Protein AF-A0A1B1ATK8-F1 (afdb_monomer_lite)

Foldseek 3Di:
DDDDDDPDDDDDADFDQDFLVVLDALVVRLVVVVVVDPLLVDDQQAFEAAALSLLSSLVNQVVSCVRDVDRHAYEYELYWAFDLVVLLVVLLVVLVVLVVQDDPVLSVVLSVQLVVLCVVPVPALSSSLVVSLVSLLVVLVSSCVSVVHDPVVSVVVSSVSRSVSSNRRNSNNGDSLVNQLRHAYEYEPVLVVCCVVVPPGSVVSVVRHNHYHYDDHDSVCSVVDCRSVVVCVVVVVD

InterPro domains:
  IPR029058 Alpha/Beta hydrolase fold [G3DSA:3.40.50.1820] (42-234)
  IPR029058 Alpha/Beta hydrolase fold [SSF53474] (45-177)

Radius of gyration: 19.29 Å; chains: 1; bounding box: 50×44×52 Å

Structure (mmCIF, N/CA/C/O backbone):
data_AF-A0A1B1ATK8-F1
#
_entry.id   AF-A0A1B1ATK8-F1
#
loop_
_atom_site.group_PDB
_atom_site.id
_atom_site.type_symbol
_atom_site.label_atom_id
_atom_site.label_alt_id
_atom_site.label_comp_id
_atom_site.label_asym_id
_atom_site.label_entity_id
_atom_site.label_seq_id
_atom_site.pdbx_PDB_ins_code
_atom_site.Cartn_x
_atom_site.Cartn_y
_atom_site.Cartn_z
_atom_site.occupancy
_atom_site.B_iso_or_equiv
_atom_site.auth_seq_id
_atom_site.auth_comp_id
_atom_site.auth_asym_id
_atom_site.auth_atom_id
_atom_site.pdbx_PDB_model_num
ATOM 1 N N . MET A 1 1 ? -17.725 -25.074 1.424 1.00 34.47 1 MET A N 1
ATOM 2 C CA . MET A 1 1 ? -17.891 -25.406 2.854 1.00 34.47 1 MET A CA 1
ATOM 3 C C . MET A 1 1 ? -16.526 -25.244 3.501 1.00 34.47 1 MET A C 1
ATOM 5 O O . MET A 1 1 ? -15.653 -26.049 3.209 1.00 34.47 1 MET A O 1
ATOM 9 N N . GLY A 1 2 ? -16.299 -24.147 4.231 1.00 37.22 2 GLY A N 1
ATOM 10 C CA . GLY A 1 2 ? -15.056 -23.935 4.986 1.00 37.22 2 GLY A CA 1
ATOM 11 C C . GLY A 1 2 ? -15.040 -24.781 6.268 1.00 37.22 2 GLY A C 1
ATOM 12 O O . GLY A 1 2 ? -16.115 -25.177 6.724 1.00 37.22 2 GLY A O 1
ATOM 13 N N . PRO A 1 3 ? -13.860 -25.121 6.811 1.00 44.53 3 PRO A N 1
ATOM 14 C CA . PRO A 1 3 ? -13.744 -26.007 7.963 1.00 44.53 3 PRO A CA 1
ATOM 15 C C . PRO A 1 3 ? -14.167 -25.310 9.271 1.00 44.53 3 PRO A C 1
ATOM 17 O O . PRO A 1 3 ? -14.072 -24.096 9.417 1.00 44.53 3 PRO A O 1
ATOM 20 N N . ALA A 1 4 ? -14.644 -26.123 10.211 1.00 46.94 4 ALA A N 1
ATOM 21 C CA . ALA A 1 4 ? -15.410 -25.784 11.411 1.00 46.94 4 ALA A CA 1
ATOM 22 C C . ALA A 1 4 ? -14.583 -25.265 12.612 1.00 46.94 4 ALA A C 1
ATOM 24 O O . ALA A 1 4 ? -14.609 -25.895 13.667 1.00 46.94 4 ALA A O 1
ATOM 25 N N . TRP A 1 5 ? -13.835 -24.163 12.476 1.00 45.66 5 TRP A N 1
ATOM 26 C CA . TRP A 1 5 ? -12.887 -23.749 13.533 1.00 45.66 5 TRP A CA 1
ATOM 27 C C . TRP A 1 5 ? -13.038 -22.329 14.094 1.00 45.66 5 TRP A C 1
ATOM 29 O O . TRP A 1 5 ? -12.198 -21.910 14.883 1.00 45.66 5 TRP A O 1
ATOM 39 N N . SER A 1 6 ? -14.120 -21.612 13.795 1.00 58.56 6 SER A N 1
ATOM 40 C CA . SER A 1 6 ? -14.541 -20.466 14.612 1.00 58.56 6 SER A CA 1
ATOM 41 C C . SER A 1 6 ? -16.025 -20.161 14.409 1.00 58.56 6 SER A C 1
ATOM 43 O O . SER A 1 6 ? -16.593 -20.481 13.364 1.00 58.56 6 SER A O 1
ATOM 45 N N . ASP A 1 7 ? -16.648 -19.501 15.387 1.00 75.44 7 ASP A N 1
ATOM 46 C CA . ASP A 1 7 ? -17.991 -18.909 15.257 1.00 75.44 7 ASP A CA 1
ATOM 47 C C . ASP A 1 7 ? -18.020 -17.721 14.264 1.00 75.44 7 ASP A C 1
ATOM 49 O O . ASP A 1 7 ? -19.038 -17.046 14.111 1.00 75.44 7 ASP A O 1
ATOM 53 N N . TYR A 1 8 ? -16.907 -17.459 13.567 1.00 82.06 8 TYR A N 1
ATOM 54 C CA . TYR A 1 8 ? -16.698 -16.309 12.698 1.00 82.06 8 TYR A CA 1
ATOM 55 C C . TYR A 1 8 ? -16.474 -16.725 11.240 1.00 82.06 8 TYR A C 1
ATOM 57 O O . TYR A 1 8 ? -15.804 -17.709 10.930 1.00 82.06 8 TYR A O 1
ATOM 65 N N . GLY A 1 9 ? -17.006 -15.925 10.315 1.00 87.75 9 GLY A N 1
ATOM 66 C CA . GLY A 1 9 ? -16.678 -16.003 8.892 1.00 87.75 9 GLY A CA 1
ATOM 67 C C . GLY A 1 9 ? -15.526 -15.065 8.527 1.00 87.75 9 GLY A C 1
ATOM 68 O O . GLY A 1 9 ? -15.359 -14.017 9.145 1.00 87.75 9 GLY A O 1
ATOM 69 N N . PHE A 1 10 ? -14.761 -15.413 7.490 1.00 88.88 10 PHE A N 1
ATOM 70 C CA . PHE A 1 10 ? -13.748 -14.528 6.911 1.00 88.88 10 PHE A CA 1
ATOM 71 C C . PHE A 1 10 ? -14.208 -14.021 5.542 1.00 88.88 10 PHE A C 1
ATOM 73 O O . PHE A 1 10 ? -14.529 -14.815 4.655 1.00 88.88 10 PHE A O 1
ATOM 80 N N . LEU A 1 11 ? -14.229 -12.699 5.375 1.00 89.94 11 LEU A N 1
ATOM 81 C CA . LEU A 1 11 ? -14.527 -12.026 4.114 1.00 89.94 11 LEU A CA 1
ATOM 82 C C . LEU A 1 11 ? -13.257 -11.351 3.602 1.00 89.94 11 LEU A C 1
ATOM 84 O O . LEU A 1 11 ? -12.570 -10.663 4.352 1.00 89.94 11 LEU A O 1
ATOM 88 N N . GLN A 1 12 ? -12.966 -11.526 2.315 1.00 90.88 12 GLN A N 1
ATOM 89 C CA . GLN A 1 12 ? -11.800 -10.930 1.673 1.00 90.88 12 GLN A CA 1
ATOM 90 C C . GLN A 1 12 ? -12.238 -9.922 0.614 1.00 90.88 12 GLN A C 1
ATOM 92 O O . GLN A 1 12 ? -13.023 -10.239 -0.280 1.00 90.88 12 GLN A O 1
ATOM 97 N N . THR A 1 13 ? -11.694 -8.711 0.691 1.00 89.75 13 THR A N 1
ATOM 98 C CA . THR A 1 13 ? -11.872 -7.693 -0.341 1.00 89.75 13 THR A CA 1
ATOM 99 C C . THR A 1 13 ? -10.919 -7.944 -1.508 1.00 89.75 13 THR A C 1
ATOM 101 O O . THR A 1 13 ? -9.783 -8.384 -1.338 1.00 89.75 13 THR A O 1
ATOM 104 N N . THR A 1 14 ? -11.387 -7.671 -2.725 1.00 88.88 14 THR A N 1
ATOM 105 C CA . THR A 1 14 ? -10.549 -7.655 -3.931 1.00 88.88 14 THR A CA 1
ATOM 106 C C . THR A 1 14 ? -10.704 -6.285 -4.577 1.00 88.88 14 THR A C 1
ATOM 108 O O . THR A 1 14 ? -11.844 -5.869 -4.793 1.00 88.88 14 THR A O 1
ATOM 111 N N . PRO A 1 15 ? -9.621 -5.531 -4.830 1.00 87.31 15 PRO A N 1
ATOM 112 C CA . PRO A 1 15 ? -9.743 -4.243 -5.497 1.00 87.31 15 PRO A CA 1
ATOM 113 C C . PRO A 1 15 ? -10.326 -4.429 -6.911 1.00 87.31 15 PRO A C 1
ATOM 115 O O . PRO A 1 15 ? -9.972 -5.396 -7.592 1.00 87.31 15 PRO A O 1
ATOM 118 N N . PRO A 1 16 ? -11.204 -3.525 -7.378 1.00 88.19 16 PRO A N 1
ATOM 119 C CA . PRO A 1 16 ? -11.656 -3.533 -8.762 1.00 88.19 16 PRO A CA 1
ATOM 120 C C . PRO A 1 16 ? -10.475 -3.272 -9.707 1.00 88.19 16 PRO A C 1
ATOM 122 O O . PRO A 1 16 ? -9.540 -2.545 -9.368 1.00 88.19 16 PRO A O 1
ATOM 125 N N . SER A 1 17 ? -10.529 -3.841 -10.912 1.00 83.75 17 SER A N 1
ATOM 126 C CA . SER A 1 17 ? -9.570 -3.506 -11.968 1.00 83.75 17 SER A CA 1
ATOM 127 C C . SER A 1 17 ? -9.958 -2.165 -12.587 1.00 83.75 17 SER A C 1
ATOM 129 O O . SER A 1 17 ? -11.049 -2.030 -13.139 1.00 83.75 17 SER A O 1
ATOM 131 N N . VAL A 1 18 ? -9.069 -1.185 -12.463 1.00 87.56 18 VAL A N 1
ATOM 132 C CA . VAL A 1 18 ? -9.245 0.196 -12.926 1.00 87.56 18 VAL A CA 1
ATOM 133 C C . VAL A 1 18 ? -7.944 0.712 -13.514 1.00 87.56 18 VAL A C 1
ATOM 135 O O . VAL A 1 18 ? -6.863 0.270 -13.121 1.00 87.56 18 VAL A O 1
ATOM 138 N N . ARG A 1 19 ? -8.046 1.643 -14.464 1.00 85.56 19 ARG A N 1
ATOM 139 C CA . ARG A 1 19 ? -6.882 2.276 -15.093 1.00 85.56 19 ARG A CA 1
ATOM 140 C C . ARG A 1 19 ? -6.527 3.592 -14.414 1.00 85.56 19 ARG A C 1
ATOM 142 O O . ARG A 1 19 ? -7.409 4.324 -13.966 1.00 85.56 19 ARG A O 1
ATOM 149 N N . LEU A 1 20 ? -5.246 3.964 -14.452 1.00 84.69 20 LEU A N 1
ATOM 150 C CA . LEU A 1 20 ? -4.780 5.246 -13.904 1.00 84.69 20 LEU A CA 1
ATOM 151 C C . LEU A 1 20 ? -5.450 6.441 -14.593 1.00 84.69 20 LEU A C 1
ATOM 153 O O . LEU A 1 20 ? -5.708 7.463 -13.960 1.00 84.69 20 LEU A O 1
ATOM 157 N N . SER A 1 21 ? -5.781 6.307 -15.882 1.00 84.88 21 SER A N 1
ATOM 158 C CA . SER A 1 21 ? -6.487 7.340 -16.649 1.00 84.88 21 SER A CA 1
ATOM 159 C C . SER A 1 21 ? -7.872 7.680 -16.092 1.00 84.88 21 SER A C 1
ATOM 161 O O . SER A 1 21 ? -8.370 8.773 -16.342 1.00 84.88 21 SER A O 1
ATOM 163 N N . GLU A 1 22 ? -8.495 6.757 -15.354 1.00 87.94 22 GLU A N 1
ATOM 164 C CA . GLU A 1 22 ? -9.799 6.964 -14.714 1.00 87.94 22 GLU A CA 1
ATOM 165 C C . GLU A 1 22 ? -9.678 7.759 -13.405 1.00 87.94 22 GLU A C 1
ATOM 167 O O . GLU A 1 22 ? -10.677 8.285 -12.921 1.00 87.94 22 GLU A O 1
ATOM 172 N N . ARG A 1 23 ? -8.457 7.876 -12.857 1.00 90.38 23 ARG A N 1
ATOM 173 C CA . ARG A 1 23 ? -8.124 8.605 -11.621 1.00 90.38 23 ARG A CA 1
ATOM 174 C C . ARG A 1 23 ? -9.104 8.323 -10.465 1.00 90.38 23 ARG A C 1
ATOM 176 O O . ARG A 1 23 ? -9.659 9.269 -9.898 1.00 90.38 23 ARG A O 1
ATOM 183 N N . PRO A 1 24 ? -9.348 7.049 -10.106 1.00 92.56 24 PRO A N 1
ATOM 184 C CA . PRO A 1 24 ? -10.245 6.728 -9.005 1.00 92.56 24 PRO A CA 1
ATOM 185 C C . PRO A 1 24 ? -9.693 7.276 -7.684 1.00 92.56 24 PRO A C 1
ATOM 187 O O . PRO A 1 24 ? -8.483 7.299 -7.450 1.00 92.56 24 PRO A O 1
ATOM 190 N N . SER A 1 25 ? -10.595 7.712 -6.810 1.00 93.00 25 SER A N 1
ATOM 191 C CA . SER A 1 25 ? -10.247 8.139 -5.456 1.00 93.00 25 SER A CA 1
ATOM 192 C C . SER A 1 25 ? -10.140 6.956 -4.498 1.00 93.00 25 SER A C 1
ATOM 194 O O . SER A 1 25 ? -10.574 5.845 -4.808 1.00 93.00 25 SER A O 1
ATOM 196 N N . GLY A 1 26 ? -9.622 7.185 -3.288 1.00 91.62 26 GLY A N 1
ATOM 197 C CA . GLY A 1 26 ? -9.694 6.184 -2.218 1.00 91.62 26 GLY A CA 1
ATOM 198 C C . GLY A 1 26 ? -11.134 5.720 -1.943 1.00 91.62 26 GLY A C 1
ATOM 199 O O . GLY A 1 26 ? -11.383 4.522 -1.801 1.00 91.62 26 GLY A O 1
ATOM 200 N N . ASP A 1 27 ? -12.089 6.655 -1.999 1.00 93.50 27 ASP A N 1
ATOM 201 C CA . ASP A 1 27 ? -13.523 6.391 -1.834 1.00 93.50 27 ASP A CA 1
ATOM 202 C C . ASP A 1 27 ? -14.097 5.430 -2.867 1.00 93.50 27 ASP A C 1
ATOM 204 O O . ASP A 1 27 ? -15.018 4.678 -2.556 1.00 93.50 27 ASP A O 1
ATOM 208 N N . PHE A 1 28 ? -13.578 5.445 -4.095 1.00 94.69 28 PHE A N 1
ATOM 209 C CA . PHE A 1 28 ? -14.038 4.544 -5.145 1.00 94.69 28 PHE A CA 1
ATOM 210 C C . PHE A 1 28 ? -13.820 3.074 -4.752 1.00 94.69 28 PHE A C 1
ATOM 212 O O . PHE A 1 28 ? -14.715 2.244 -4.924 1.00 94.69 28 PHE A O 1
ATOM 219 N N . TYR A 1 29 ? -12.657 2.756 -4.175 1.00 94.94 29 TYR A N 1
ATOM 220 C CA . TYR A 1 29 ? -12.324 1.400 -3.733 1.00 94.94 29 TYR A CA 1
ATOM 221 C C . TYR A 1 29 ? -13.192 0.961 -2.552 1.00 94.94 29 TYR A C 1
ATOM 223 O O . TYR A 1 29 ? -13.743 -0.140 -2.555 1.00 94.94 29 TYR A O 1
ATOM 231 N N . THR A 1 30 ? -13.364 1.830 -1.557 1.00 93.94 30 THR A N 1
ATOM 232 C CA . THR A 1 30 ? -14.171 1.518 -0.372 1.00 93.94 30 THR A CA 1
ATOM 233 C C . THR A 1 30 ? -15.658 1.440 -0.698 1.00 93.94 30 THR A C 1
ATOM 235 O O . THR A 1 30 ? -16.323 0.530 -0.213 1.00 93.94 30 THR A O 1
ATOM 238 N N . GLU A 1 31 ? -16.181 2.283 -1.595 1.00 93.50 31 GLU A N 1
ATOM 239 C CA . GLU A 1 31 ? -17.550 2.150 -2.113 1.00 93.50 31 GLU A CA 1
ATOM 240 C C . GLU A 1 31 ? -17.753 0.837 -2.871 1.00 93.50 31 GLU A C 1
ATOM 242 O O . GLU A 1 31 ? -18.802 0.211 -2.721 1.00 93.50 31 GLU A O 1
ATOM 247 N N . HIS A 1 32 ? -16.774 0.399 -3.668 1.00 93.56 32 HIS A N 1
ATOM 248 C CA . HIS A 1 32 ? -16.858 -0.878 -4.375 1.00 93.56 32 HIS A CA 1
ATOM 249 C C . HIS A 1 32 ? -17.053 -2.048 -3.398 1.00 93.56 32 HIS A C 1
ATOM 251 O O . HIS A 1 32 ? -17.956 -2.865 -3.587 1.00 93.56 32 HIS A O 1
ATOM 257 N N . TRP A 1 33 ? -16.265 -2.099 -2.320 1.00 93.44 33 TRP A N 1
ATOM 258 C CA . TRP A 1 33 ? -16.387 -3.152 -1.306 1.00 93.44 33 TRP A CA 1
ATOM 259 C C . TRP A 1 33 ? -17.661 -3.026 -0.473 1.00 93.44 33 TRP A C 1
ATOM 261 O O . TRP A 1 33 ? -18.332 -4.025 -0.224 1.00 93.44 33 TRP A O 1
ATOM 271 N N . ILE A 1 34 ? -18.038 -1.806 -0.091 1.00 91.56 34 ILE A N 1
ATOM 272 C CA . ILE A 1 34 ? -19.250 -1.563 0.691 1.00 91.56 34 ILE A CA 1
ATOM 273 C C . ILE A 1 34 ? -20.513 -1.923 -0.103 1.00 91.56 34 ILE A C 1
ATOM 275 O O . ILE A 1 34 ? -21.409 -2.560 0.437 1.00 91.56 34 ILE A O 1
ATOM 279 N N . ARG A 1 35 ? -20.595 -1.601 -1.395 1.00 88.44 35 ARG A N 1
ATOM 280 C CA . ARG A 1 35 ? -21.770 -1.944 -2.219 1.00 88.44 35 ARG A CA 1
ATOM 281 C C . ARG A 1 35 ? -21.834 -3.415 -2.611 1.00 88.44 35 ARG A C 1
ATOM 283 O O . ARG A 1 35 ? -22.913 -3.908 -2.919 1.00 88.44 35 ARG A O 1
ATOM 290 N N . GLY A 1 36 ? -20.689 -4.094 -2.645 1.00 79.31 36 GLY A N 1
ATOM 291 C CA . GLY A 1 36 ? -20.605 -5.502 -3.022 1.00 79.31 36 GLY A CA 1
ATOM 292 C C . GLY A 1 36 ? -21.019 -6.482 -1.921 1.00 79.31 36 GLY A C 1
ATOM 293 O O . GLY A 1 36 ? -21.175 -7.665 -2.214 1.00 79.31 36 GLY A O 1
ATOM 294 N N . GLY A 1 37 ? -21.177 -6.023 -0.674 1.00 78.19 37 GLY A N 1
ATOM 295 C CA . GLY A 1 37 ? -21.461 -6.880 0.478 1.00 78.19 37 GLY A CA 1
ATOM 296 C C . GLY A 1 37 ? -22.913 -6.823 0.952 1.00 78.19 37 GLY A C 1
ATOM 297 O O . GLY A 1 37 ? -23.561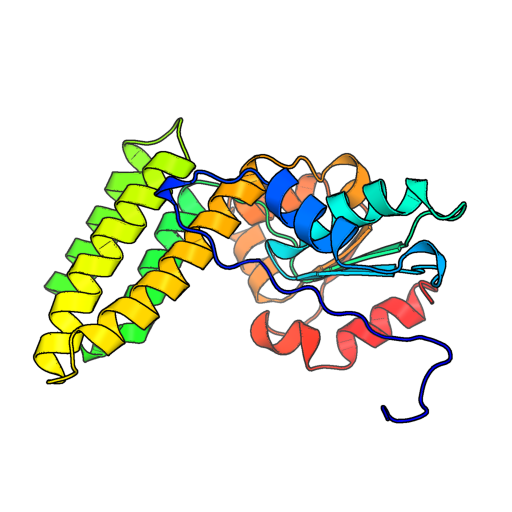 -5.781 0.924 1.00 78.19 37 GLY A O 1
ATOM 298 N N . GLU A 1 38 ? -23.413 -7.950 1.459 1.00 83.94 38 GLU A N 1
ATOM 299 C CA . GLU A 1 38 ? -24.698 -8.034 2.163 1.00 83.94 38 GLU A CA 1
ATOM 300 C C . GLU A 1 38 ? -24.507 -7.713 3.660 1.00 83.94 38 GLU A C 1
ATOM 302 O O . GLU A 1 38 ? -24.808 -8.536 4.523 1.00 83.94 38 GLU A O 1
ATOM 307 N N . TRP A 1 39 ? -23.946 -6.539 3.977 1.00 86.56 39 TRP A N 1
ATOM 308 C CA . TRP A 1 39 ? -23.477 -6.187 5.332 1.00 86.56 39 TRP A CA 1
ATOM 309 C C . TRP A 1 39 ? -24.566 -6.223 6.405 1.00 86.56 39 TRP A C 1
ATOM 311 O O . TRP A 1 39 ? -24.276 -6.478 7.561 1.00 86.56 39 TRP A O 1
ATOM 321 N N . GLU A 1 40 ? -25.830 -6.059 6.026 1.00 84.31 40 GLU A N 1
ATOM 322 C CA . GLU A 1 40 ? -26.984 -6.168 6.929 1.00 84.31 40 GLU A CA 1
ATOM 323 C C . GLU A 1 40 ? -27.167 -7.582 7.508 1.00 84.31 40 GLU A C 1
ATOM 325 O O . GLU A 1 40 ? -27.876 -7.763 8.496 1.00 84.31 40 GLU A O 1
ATOM 330 N N . LYS A 1 41 ? -26.552 -8.599 6.889 1.00 86.56 41 LYS A N 1
ATOM 331 C CA . LYS A 1 41 ? -26.632 -10.001 7.322 1.00 86.56 41 LYS A CA 1
ATOM 332 C C . LYS A 1 41 ? -25.526 -10.397 8.298 1.00 86.56 41 LYS A C 1
ATOM 334 O O . LYS A 1 41 ? -25.577 -11.506 8.829 1.00 86.56 41 LYS A O 1
ATOM 339 N N . TYR A 1 42 ? -24.530 -9.539 8.509 1.00 86.88 42 TYR A N 1
ATOM 340 C CA . TYR A 1 42 ? -23.329 -9.861 9.272 1.00 86.88 42 TYR A CA 1
ATOM 341 C C . TYR A 1 42 ? -23.015 -8.752 10.273 1.00 86.88 42 TYR A C 1
ATOM 343 O O . TYR A 1 42 ? -23.065 -7.575 9.937 1.00 86.88 42 TYR A O 1
ATOM 351 N N . GLU A 1 43 ? -22.615 -9.119 11.488 1.00 91.62 43 GLU A N 1
ATOM 352 C CA . GLU A 1 43 ? -21.922 -8.185 12.376 1.00 91.62 43 GLU A CA 1
ATOM 353 C C . GLU A 1 43 ? -20.418 -8.320 12.126 1.00 91.62 43 GLU A C 1
ATOM 355 O O . GLU A 1 43 ? -19.822 -9.366 12.395 1.00 91.62 43 GLU A O 1
ATOM 360 N N . VAL A 1 44 ? -19.791 -7.283 11.564 1.00 93.50 44 VAL A N 1
ATOM 361 C CA . VAL A 1 44 ? -18.346 -7.288 11.326 1.00 93.50 44 VAL A CA 1
ATOM 362 C C . VAL A 1 44 ? -17.645 -6.931 12.629 1.00 93.50 44 VAL A C 1
ATOM 364 O O . VAL A 1 44 ? -17.600 -5.772 13.030 1.00 93.50 44 VAL A O 1
ATOM 367 N N . VAL A 1 45 ? -17.082 -7.928 13.304 1.00 93.75 45 VAL A N 1
ATOM 368 C CA . VAL A 1 45 ? -16.385 -7.711 14.583 1.00 93.75 45 VAL A CA 1
ATOM 369 C C . VAL A 1 45 ? -14.988 -7.118 14.412 1.00 93.75 45 VAL A C 1
ATOM 371 O O . VAL A 1 45 ? -14.488 -6.454 15.319 1.00 93.75 45 VAL A O 1
ATOM 374 N N . ALA A 1 46 ? -14.357 -7.330 13.253 1.00 94.75 46 ALA A N 1
ATOM 375 C CA . ALA A 1 46 ? -13.028 -6.817 12.961 1.00 94.75 46 ALA A CA 1
ATOM 376 C C . ALA A 1 46 ? -12.789 -6.580 11.466 1.00 94.75 46 ALA A C 1
ATOM 378 O O . ALA A 1 46 ? -13.289 -7.317 10.616 1.00 94.75 46 ALA A O 1
ATOM 379 N N . VAL A 1 47 ? -11.963 -5.580 11.161 1.00 96.62 47 VAL A N 1
ATOM 380 C CA . VAL A 1 47 ? -11.413 -5.302 9.833 1.00 96.62 47 VAL A CA 1
ATOM 381 C C . VAL A 1 47 ? -9.894 -5.395 9.914 1.00 96.62 47 VAL A C 1
ATOM 383 O O . VAL A 1 47 ? -9.262 -4.765 10.764 1.00 96.62 47 VAL A O 1
ATOM 386 N N . LEU A 1 48 ? -9.310 -6.189 9.020 1.00 96.56 48 LEU A N 1
ATOM 387 C CA . LEU A 1 48 ? -7.874 -6.429 8.968 1.00 96.56 48 LEU A CA 1
ATOM 388 C C . LEU A 1 48 ? -7.266 -5.680 7.779 1.00 96.56 48 LEU A C 1
ATOM 390 O O . LEU A 1 48 ? -7.816 -5.713 6.678 1.00 96.56 48 LEU A O 1
ATOM 394 N N . GLY A 1 49 ? -6.131 -5.018 7.991 1.00 97.00 49 GLY A N 1
ATOM 395 C CA . GLY A 1 49 ? -5.406 -4.291 6.951 1.00 97.00 49 GLY A CA 1
ATOM 396 C C . GLY A 1 49 ? -3.935 -4.675 6.914 1.00 97.00 49 GLY A C 1
ATOM 397 O O . GLY A 1 49 ? -3.300 -4.747 7.957 1.00 97.00 49 GLY A O 1
ATOM 398 N N . TYR A 1 50 ? -3.392 -4.918 5.722 1.00 96.25 50 TYR A N 1
ATOM 399 C CA . TYR A 1 50 ? -1.986 -5.282 5.521 1.00 96.25 50 TYR A CA 1
ATOM 400 C C . TYR A 1 50 ? -1.284 -4.242 4.647 1.00 96.25 50 TYR A C 1
ATOM 402 O O . TYR A 1 50 ? -1.802 -3.893 3.581 1.00 96.25 50 TYR A O 1
ATOM 410 N N . CYS A 1 51 ? -0.120 -3.747 5.077 1.00 96.06 51 CYS A N 1
ATOM 411 C CA . CYS A 1 51 ? 0.638 -2.704 4.381 1.00 96.06 51 CYS A CA 1
ATOM 412 C C . CYS A 1 51 ? -0.246 -1.464 4.121 1.00 96.06 51 CYS A C 1
ATOM 414 O O . CYS A 1 51 ? -0.962 -1.008 5.019 1.00 96.06 51 CYS A O 1
ATOM 416 N N . VAL A 1 52 ? -0.275 -0.949 2.890 1.00 96.12 52 VAL A N 1
ATOM 417 C CA . VAL A 1 52 ? -1.154 0.153 2.454 1.00 96.12 52 VAL A CA 1
ATOM 418 C C . VAL A 1 52 ? -2.645 -0.216 2.534 1.00 96.12 52 VAL A C 1
ATOM 420 O O . VAL A 1 52 ? -3.498 0.655 2.700 1.00 96.12 52 VAL A O 1
ATOM 423 N N . GLY A 1 53 ? -2.990 -1.509 2.551 1.00 96.88 53 GLY A N 1
ATOM 424 C CA . GLY A 1 53 ? -4.354 -1.981 2.818 1.00 96.88 53 GLY A CA 1
ATOM 425 C C . GLY A 1 53 ? -4.887 -1.541 4.182 1.00 96.88 53 GLY A C 1
ATOM 426 O O . GLY A 1 53 ? -6.096 -1.409 4.353 1.00 96.88 53 GLY A O 1
ATOM 427 N N . SER A 1 54 ? -3.999 -1.217 5.124 1.00 97.81 54 SER A N 1
ATOM 428 C CA . SER A 1 54 ? -4.333 -0.620 6.422 1.00 97.81 54 SER A CA 1
ATOM 429 C C . SER A 1 54 ? -5.060 0.720 6.315 1.00 97.81 54 SER A C 1
ATOM 431 O O . SER A 1 54 ? -5.877 1.046 7.177 1.00 97.81 54 SER A O 1
ATOM 433 N N . VAL A 1 55 ? -4.787 1.498 5.262 1.00 97.94 55 VAL A N 1
ATOM 434 C CA . VAL A 1 55 ? -5.457 2.784 5.016 1.00 97.94 55 VAL A CA 1
ATOM 435 C C . VAL A 1 55 ? -6.930 2.542 4.691 1.00 97.94 55 VAL A C 1
ATOM 437 O O . VAL A 1 55 ? -7.827 3.157 5.263 1.00 97.94 55 VAL A O 1
ATOM 440 N N . TYR A 1 56 ? -7.184 1.569 3.823 1.00 97.88 56 TYR A N 1
ATOM 441 C CA . TYR A 1 56 ? -8.527 1.180 3.423 1.00 97.88 56 TYR A CA 1
ATOM 442 C C . TYR A 1 56 ? -9.296 0.435 4.514 1.00 97.88 56 TYR A C 1
ATOM 444 O O . TYR A 1 56 ? -10.505 0.613 4.630 1.00 97.88 56 TYR A O 1
ATOM 452 N N . ALA A 1 57 ? -8.611 -0.370 5.330 1.00 97.56 57 ALA A N 1
ATOM 453 C CA . ALA A 1 57 ? -9.209 -1.047 6.479 1.00 97.56 57 ALA A CA 1
ATOM 454 C C . ALA A 1 57 ? -9.819 -0.043 7.470 1.00 97.56 57 ALA A C 1
ATOM 456 O O . ALA A 1 57 ? -10.934 -0.248 7.948 1.00 97.56 57 ALA A O 1
ATOM 457 N N . ALA A 1 58 ? -9.126 1.074 7.718 1.00 97.19 58 ALA A N 1
ATOM 458 C CA . ALA A 1 58 ? -9.637 2.157 8.550 1.00 97.19 58 ALA A CA 1
ATOM 459 C C . ALA A 1 58 ? -10.927 2.769 7.978 1.00 97.19 58 ALA A C 1
ATOM 461 O O . ALA A 1 58 ? -11.922 2.899 8.693 1.00 97.19 58 ALA A O 1
ATOM 462 N N . GLU A 1 59 ? -10.929 3.102 6.688 1.00 96.69 59 GLU A N 1
ATOM 463 C CA . GLU A 1 59 ? -12.100 3.680 6.020 1.00 96.69 59 GLU A CA 1
ATOM 464 C C . GLU A 1 59 ? -13.290 2.706 5.996 1.00 96.69 59 GLU A C 1
ATOM 466 O O . GLU A 1 59 ? -14.429 3.089 6.268 1.00 96.69 59 GLU A O 1
ATOM 471 N N . LEU A 1 60 ? -13.036 1.420 5.735 1.00 95.56 60 LEU A N 1
ATOM 472 C CA . LEU A 1 60 ? -14.064 0.379 5.782 1.00 95.56 60 LEU A CA 1
ATOM 473 C C . LEU A 1 60 ? -14.682 0.248 7.175 1.00 95.56 60 LEU A C 1
ATOM 475 O O . LEU A 1 60 ? -15.907 0.218 7.285 1.00 95.56 60 LEU A O 1
ATOM 479 N N . ALA A 1 61 ? -13.866 0.219 8.232 1.00 95.88 61 ALA A N 1
ATOM 480 C CA . ALA A 1 61 ? -14.357 0.124 9.604 1.00 95.88 61 ALA A CA 1
ATOM 481 C C . ALA A 1 61 ? -15.281 1.296 9.964 1.00 95.88 61 ALA A C 1
ATOM 483 O O . ALA A 1 61 ? -16.356 1.078 10.521 1.00 95.88 61 ALA A O 1
ATOM 484 N N . GLN A 1 62 ? -14.927 2.525 9.563 1.00 94.56 62 GLN A N 1
ATOM 485 C CA . GLN A 1 62 ? -15.806 3.681 9.750 1.00 94.56 62 GLN A CA 1
ATOM 486 C C . GLN A 1 62 ? -17.126 3.527 8.999 1.00 94.56 62 GLN A C 1
ATOM 488 O O . GLN A 1 62 ? -18.187 3.777 9.569 1.00 94.56 62 GLN A O 1
ATOM 493 N N . ARG A 1 63 ? -17.096 3.110 7.729 1.00 94.25 63 ARG A N 1
ATOM 494 C CA . ARG A 1 63 ? -18.326 2.959 6.937 1.00 94.25 63 ARG A CA 1
ATOM 495 C C . ARG A 1 63 ? -19.247 1.891 7.500 1.00 94.25 63 ARG A C 1
ATOM 497 O O . ARG A 1 63 ? -20.455 2.111 7.517 1.00 94.25 63 ARG A O 1
ATOM 504 N N . LEU A 1 64 ? -18.696 0.787 7.997 1.00 93.81 64 LEU A N 1
ATOM 505 C CA . LEU A 1 64 ? -19.474 -0.315 8.560 1.00 93.81 64 LEU A CA 1
ATOM 506 C C . LEU A 1 64 ? -20.356 0.118 9.740 1.00 93.81 64 LEU A C 1
ATOM 508 O O . LEU A 1 64 ? -21.465 -0.391 9.873 1.00 93.81 64 LEU A O 1
ATOM 512 N N . THR A 1 65 ? -19.961 1.142 10.505 1.00 92.06 65 THR A N 1
ATOM 513 C CA . THR A 1 65 ? -20.784 1.716 11.595 1.00 92.06 65 THR A CA 1
ATOM 514 C C . THR A 1 65 ? -22.157 2.244 11.154 1.00 92.06 65 THR A C 1
ATOM 516 O O . THR A 1 65 ? -23.021 2.498 11.989 1.00 92.06 65 THR A O 1
ATOM 519 N N . ARG A 1 66 ? -22.406 2.391 9.845 1.00 90.94 66 ARG A N 1
ATOM 520 C CA . ARG A 1 66 ? -23.733 2.735 9.310 1.00 90.94 66 ARG A CA 1
ATOM 521 C C . ARG A 1 66 ? -24.745 1.590 9.424 1.00 90.94 66 ARG A C 1
ATOM 523 O O . ARG A 1 66 ? -25.941 1.867 9.441 1.00 90.94 66 ARG A O 1
ATOM 530 N N . TRP A 1 67 ? -24.284 0.338 9.478 1.00 90.56 67 TRP A N 1
ATOM 531 C CA . TRP A 1 67 ? -25.133 -0.864 9.478 1.00 90.56 67 TRP A CA 1
ATOM 532 C C . TRP A 1 67 ? -25.111 -1.640 10.797 1.00 90.56 67 TRP A C 1
ATOM 534 O O . TRP A 1 67 ? -26.004 -2.448 11.035 1.00 90.56 67 TRP A O 1
ATOM 544 N N . GLN A 1 68 ? -24.132 -1.387 11.664 1.00 92.50 68 GLN A N 1
ATOM 545 C CA . GLN A 1 68 ? -23.996 -2.049 12.963 1.00 92.50 68 GLN A CA 1
ATOM 546 C C . GLN A 1 68 ? -23.761 -1.031 14.082 1.00 92.50 68 GLN A C 1
ATOM 548 O O . GLN A 1 68 ? -23.114 -0.006 13.881 1.00 92.50 68 GLN A O 1
ATOM 553 N N . SER A 1 69 ? -24.288 -1.318 15.275 1.00 87.75 69 SER A N 1
ATOM 554 C CA . SER A 1 69 ? -24.159 -0.450 16.456 1.00 87.75 69 SER A CA 1
ATOM 555 C C . SER A 1 69 ? -22.770 -0.484 17.089 1.00 87.75 69 SER A C 1
ATOM 557 O O . SER A 1 69 ? -22.369 0.474 17.747 1.00 87.75 69 SER A O 1
ATOM 559 N N . THR A 1 70 ? -22.060 -1.597 16.921 1.00 90.81 70 THR A N 1
ATOM 560 C CA . THR A 1 70 ? -20.719 -1.814 17.463 1.00 90.81 70 THR A CA 1
ATOM 561 C C . THR A 1 70 ? -19.697 -1.462 16.392 1.00 90.81 70 THR A C 1
ATOM 563 O O . THR A 1 70 ? -19.778 -1.980 15.281 1.00 90.81 70 THR A O 1
ATOM 566 N N . GLU A 1 71 ? -18.730 -0.596 16.692 1.00 91.56 71 GLU A N 1
ATOM 567 C CA . GLU A 1 71 ? -17.635 -0.330 15.756 1.00 91.56 71 GLU A CA 1
ATOM 568 C C . GLU A 1 71 ? -16.727 -1.572 15.633 1.00 91.56 71 GLU A C 1
ATOM 570 O O . GLU A 1 71 ? -16.324 -2.113 16.668 1.00 91.56 71 GLU A O 1
ATOM 575 N N . PRO A 1 72 ? -16.385 -2.031 14.411 1.00 94.94 72 PRO A N 1
ATOM 576 C CA . PRO A 1 72 ? -15.438 -3.125 14.238 1.00 94.94 72 PRO A CA 1
ATOM 577 C C . PRO A 1 72 ? -14.066 -2.780 14.822 1.00 94.94 72 PRO A C 1
ATOM 579 O O . PRO A 1 72 ? -13.564 -1.666 14.654 1.00 94.94 72 PRO A O 1
ATOM 582 N N . LYS A 1 73 ? -13.402 -3.767 15.423 1.00 95.38 73 LYS A N 1
ATOM 583 C CA . LYS A 1 73 ? -11.980 -3.653 15.761 1.00 95.38 73 LYS A CA 1
ATOM 584 C C . LYS A 1 73 ? -11.151 -3.496 14.491 1.00 95.38 73 LYS A C 1
ATOM 586 O O . LYS A 1 73 ? -11.474 -4.078 13.459 1.00 95.38 73 LYS A O 1
ATOM 591 N N . VAL A 1 74 ? -10.056 -2.747 14.559 1.00 97.25 74 VAL A N 1
ATOM 592 C CA . VAL A 1 74 ? -9.152 -2.572 13.417 1.00 97.25 74 VAL A CA 1
ATOM 593 C C . VAL A 1 74 ? -7.778 -3.106 13.775 1.00 97.25 74 VAL A C 1
ATOM 595 O O . VAL A 1 74 ? -7.111 -2.583 14.672 1.00 97.25 74 VAL A O 1
ATOM 598 N N . ILE A 1 75 ? -7.387 -4.166 13.067 1.00 96.69 75 ILE A N 1
ATOM 599 C CA . ILE A 1 75 ? -6.109 -4.851 13.240 1.00 96.69 75 ILE A CA 1
ATOM 600 C C . ILE A 1 75 ? -5.248 -4.587 12.009 1.00 96.69 75 ILE A C 1
ATOM 602 O O . ILE A 1 75 ? -5.637 -4.891 10.881 1.00 96.69 75 ILE A O 1
ATOM 606 N N . LEU A 1 76 ? -4.086 -3.987 12.228 1.00 97.81 76 LEU A N 1
ATOM 607 C CA . LEU A 1 76 ? -3.180 -3.542 11.181 1.00 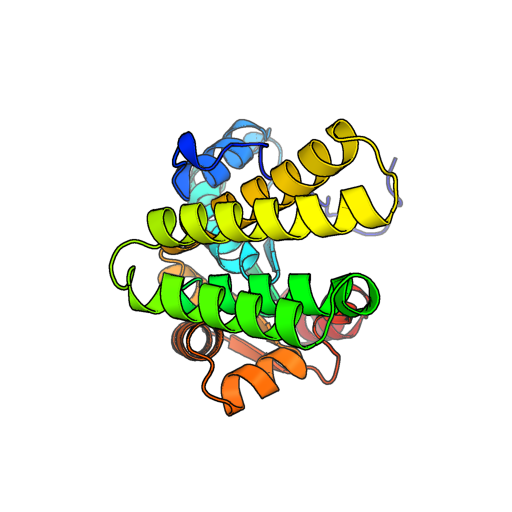97.81 76 LEU A CA 1
ATOM 608 C C . LEU A 1 76 ? -1.918 -4.398 11.192 1.00 97.81 76 LEU A C 1
ATOM 610 O O . LEU A 1 76 ? -1.363 -4.673 12.249 1.00 97.81 76 LEU A O 1
ATOM 614 N N . PHE A 1 77 ? -1.435 -4.757 10.016 1.00 97.38 77 PHE A N 1
ATOM 615 C CA . PHE A 1 77 ? -0.225 -5.539 9.813 1.00 97.38 77 PHE A CA 1
ATOM 616 C C . PHE A 1 77 ? 0.720 -4.721 8.947 1.00 97.38 77 PHE A C 1
ATOM 618 O O . PHE A 1 77 ? 0.396 -4.427 7.795 1.00 97.38 77 PHE A O 1
ATOM 625 N N . ASP A 1 78 ? 1.851 -4.304 9.511 1.00 97.25 78 ASP A N 1
ATOM 626 C CA . ASP A 1 78 ? 2.789 -3.377 8.868 1.00 97.25 78 ASP A CA 1
ATOM 627 C C . ASP A 1 78 ? 2.113 -2.156 8.222 1.00 97.25 78 ASP A C 1
ATOM 629 O O . ASP A 1 78 ? 2.332 -1.878 7.042 1.00 97.25 78 ASP A O 1
ATOM 633 N N . PRO A 1 79 ? 1.255 -1.416 8.951 1.00 97.75 79 PRO A N 1
ATOM 634 C CA . PRO A 1 79 ? 0.551 -0.267 8.394 1.00 97.75 79 PRO A CA 1
ATOM 635 C C . PRO A 1 79 ? 1.513 0.746 7.778 1.00 97.75 79 PRO A C 1
ATOM 637 O O . PRO A 1 79 ? 2.477 1.185 8.410 1.00 97.75 79 PRO A O 1
ATOM 640 N N . GLN A 1 80 ? 1.215 1.146 6.546 1.00 96.06 80 GLN A N 1
ATOM 641 C CA . GLN A 1 80 ? 2.046 2.055 5.770 1.00 96.06 80 GLN A CA 1
ATOM 642 C C . GLN A 1 80 ? 1.160 3.098 5.083 1.00 96.06 80 GLN A C 1
ATOM 644 O O . GLN A 1 80 ? 0.137 2.758 4.488 1.00 96.06 80 GLN A O 1
ATOM 649 N N . LEU A 1 81 ? 1.531 4.377 5.188 1.00 95.94 81 LEU A N 1
ATOM 650 C CA . LEU A 1 81 ? 0.918 5.446 4.392 1.00 95.94 81 LEU A CA 1
ATOM 651 C C . LEU A 1 81 ? 1.513 5.457 2.979 1.00 95.94 81 LEU A C 1
ATOM 653 O O . LEU A 1 81 ? 2.544 4.845 2.729 1.00 95.94 81 LEU A O 1
ATOM 657 N N . THR A 1 82 ? 0.890 6.165 2.042 1.00 93.69 82 THR A N 1
ATOM 658 C CA . THR A 1 82 ? 1.452 6.336 0.694 1.00 93.69 82 THR A CA 1
ATOM 659 C C . THR A 1 82 ? 1.983 7.749 0.507 1.00 93.69 82 THR A C 1
ATOM 661 O O . THR A 1 82 ? 1.329 8.722 0.877 1.00 93.69 82 THR A O 1
ATOM 664 N N . ASP A 1 83 ? 3.154 7.854 -0.111 1.00 92.00 83 ASP A N 1
ATOM 665 C CA . ASP A 1 83 ? 3.722 9.089 -0.636 1.00 92.00 83 ASP A CA 1
ATOM 666 C C . ASP A 1 83 ? 4.417 8.821 -1.983 1.00 92.00 83 ASP A C 1
ATOM 668 O O . ASP A 1 83 ? 4.362 7.712 -2.524 1.00 92.00 83 ASP A O 1
ATOM 672 N N . SER A 1 84 ? 5.043 9.847 -2.562 1.00 92.25 84 SER A N 1
ATOM 673 C CA . SER A 1 84 ? 5.738 9.710 -3.842 1.00 92.25 84 SER A CA 1
ATOM 674 C C . SER A 1 84 ? 6.995 8.842 -3.744 1.00 92.25 84 SER A C 1
ATOM 676 O O . SER A 1 84 ? 7.301 8.136 -4.701 1.00 92.25 84 SER A O 1
ATOM 678 N N . GLN A 1 85 ? 7.682 8.821 -2.597 1.00 92.12 85 GLN A N 1
ATOM 679 C CA . GLN A 1 85 ? 8.868 7.982 -2.391 1.00 92.12 85 GLN A CA 1
ATOM 680 C C . GLN A 1 85 ? 8.522 6.498 -2.522 1.00 92.12 85 GLN A C 1
ATOM 682 O O . GLN A 1 85 ? 9.239 5.762 -3.203 1.00 92.12 85 GLN A O 1
ATOM 687 N N . LEU A 1 86 ? 7.371 6.079 -1.986 1.00 93.31 86 LEU A N 1
ATOM 688 C CA . LEU A 1 86 ? 6.892 4.704 -2.132 1.00 93.31 86 LEU A CA 1
ATOM 689 C C . LEU A 1 86 ? 6.736 4.280 -3.600 1.00 93.31 86 LEU A C 1
ATOM 691 O O . LEU A 1 86 ? 7.085 3.155 -3.948 1.00 93.31 86 LEU A O 1
ATOM 695 N N . LEU A 1 87 ? 6.275 5.170 -4.486 1.00 95.12 87 LEU A N 1
ATOM 696 C CA . LEU A 1 87 ? 6.131 4.843 -5.912 1.00 95.12 87 LEU A CA 1
ATOM 697 C C . LEU A 1 87 ? 7.485 4.533 -6.566 1.00 95.12 87 LEU A C 1
ATOM 699 O O . LEU A 1 87 ? 7.608 3.564 -7.320 1.00 95.12 87 LEU A O 1
ATOM 703 N N . ALA A 1 88 ? 8.513 5.332 -6.262 1.00 94.75 88 ALA A N 1
ATOM 704 C CA . ALA A 1 88 ? 9.862 5.081 -6.761 1.00 94.75 88 ALA A CA 1
ATOM 705 C C . ALA A 1 88 ? 10.445 3.791 -6.170 1.00 94.75 88 ALA A C 1
ATOM 707 O O . ALA A 1 88 ? 11.037 3.001 -6.908 1.00 94.75 88 ALA A O 1
ATOM 708 N N . MET A 1 89 ? 10.233 3.534 -4.876 1.00 93.56 89 MET A N 1
ATOM 709 C CA . MET A 1 89 ? 10.678 2.302 -4.216 1.00 93.56 89 MET A CA 1
ATOM 710 C C . MET A 1 89 ? 10.054 1.050 -4.838 1.00 93.56 89 MET A C 1
ATOM 712 O O . MET A 1 89 ? 10.768 0.084 -5.117 1.00 93.56 89 MET A O 1
ATOM 716 N N . GLU A 1 90 ? 8.751 1.068 -5.123 1.00 95.25 90 GLU A N 1
ATOM 717 C CA . GLU A 1 90 ? 8.087 -0.042 -5.810 1.00 95.25 90 GLU A CA 1
ATOM 718 C C . GLU A 1 90 ? 8.652 -0.242 -7.222 1.00 95.25 90 GLU A C 1
ATOM 720 O O . GLU A 1 90 ? 8.914 -1.374 -7.631 1.00 95.25 90 GLU A O 1
ATOM 725 N N . MET A 1 91 ? 8.962 0.835 -7.951 1.00 96.19 91 MET A N 1
ATOM 726 C CA . MET A 1 91 ? 9.639 0.710 -9.245 1.00 96.19 91 MET A CA 1
ATOM 727 C C . MET A 1 91 ? 11.052 0.117 -9.108 1.00 96.19 91 MET A C 1
ATOM 729 O O . MET A 1 91 ? 11.437 -0.769 -9.876 1.00 96.19 91 MET A O 1
ATOM 733 N N . HIS A 1 92 ? 11.827 0.545 -8.109 1.00 95.44 92 HIS A N 1
ATOM 734 C CA . HIS A 1 92 ? 13.164 0.004 -7.833 1.00 95.44 92 HIS A CA 1
ATOM 735 C C . HIS A 1 92 ? 13.114 -1.493 -7.521 1.00 95.44 92 HIS A C 1
ATOM 737 O O . HIS A 1 92 ? 13.949 -2.251 -8.027 1.00 95.44 92 HIS A O 1
ATOM 743 N N . LYS A 1 93 ? 12.115 -1.921 -6.744 1.00 93.81 93 LYS A N 1
ATOM 744 C CA . LYS A 1 93 ? 11.841 -3.328 -6.435 1.00 93.81 93 LYS A CA 1
ATOM 745 C C . LYS A 1 93 ? 11.512 -4.120 -7.697 1.00 93.81 93 LYS A C 1
ATOM 747 O O . LYS A 1 93 ? 12.120 -5.166 -7.922 1.00 93.81 93 LYS A O 1
ATOM 752 N N . MET A 1 94 ? 10.638 -3.601 -8.561 1.00 94.12 94 MET A N 1
ATOM 753 C CA . MET A 1 94 ? 10.302 -4.254 -9.831 1.00 94.12 94 MET A CA 1
ATOM 754 C C . MET A 1 94 ? 11.518 -4.408 -10.754 1.00 94.12 94 MET A C 1
ATOM 756 O O . MET A 1 94 ? 11.710 -5.476 -11.339 1.00 94.12 94 MET A O 1
ATOM 760 N N . ILE A 1 95 ? 12.380 -3.388 -10.844 1.00 93.94 95 ILE A N 1
ATOM 761 C CA . ILE A 1 95 ? 13.650 -3.471 -11.584 1.00 93.94 95 ILE A CA 1
ATOM 762 C C . ILE A 1 95 ? 14.560 -4.541 -10.968 1.00 93.94 95 ILE A C 1
ATOM 764 O O . ILE A 1 95 ? 15.156 -5.331 -11.694 1.00 93.94 95 ILE A O 1
ATOM 768 N N . GLY A 1 96 ? 14.662 -4.588 -9.635 1.00 92.19 96 GLY A N 1
ATOM 769 C CA . GLY A 1 96 ? 15.462 -5.586 -8.919 1.00 92.19 96 GLY A CA 1
ATOM 770 C C . GLY A 1 96 ? 15.005 -7.021 -9.187 1.00 92.19 96 GLY A C 1
ATOM 771 O O . GLY A 1 96 ? 15.827 -7.877 -9.507 1.00 92.19 96 GLY A O 1
ATOM 772 N N . MET A 1 97 ? 13.695 -7.275 -9.142 1.00 89.50 97 MET A N 1
ATOM 773 C CA . MET A 1 97 ? 13.114 -8.593 -9.434 1.00 89.50 97 MET A CA 1
ATOM 774 C C . MET A 1 97 ? 13.368 -9.049 -10.877 1.00 89.50 97 MET A C 1
ATOM 776 O O . MET A 1 97 ? 13.524 -10.240 -11.134 1.00 89.50 97 MET A O 1
ATOM 780 N N . ALA A 1 98 ? 13.436 -8.105 -11.816 1.00 89.06 98 ALA A N 1
ATOM 781 C CA . ALA A 1 98 ? 13.732 -8.357 -13.222 1.00 89.06 98 ALA A CA 1
ATOM 782 C C . ALA A 1 98 ? 15.229 -8.214 -13.567 1.00 89.06 98 ALA A C 1
ATOM 784 O O . ALA A 1 98 ? 15.581 -8.230 -14.744 1.00 89.06 98 ALA A O 1
ATOM 785 N N . GLY A 1 99 ? 16.110 -8.107 -12.564 1.00 86.94 99 GLY A N 1
ATOM 786 C CA . GLY A 1 99 ? 17.539 -7.816 -12.723 1.00 86.94 99 GLY A CA 1
ATOM 787 C C . GLY A 1 99 ? 18.258 -8.627 -13.810 1.00 86.94 99 GLY A C 1
ATOM 788 O O . GLY A 1 99 ? 18.902 -8.017 -14.657 1.00 86.94 99 GLY A O 1
ATOM 789 N N . PRO A 1 100 ? 18.098 -9.965 -13.888 1.00 91.44 100 PRO A N 1
ATOM 790 C CA . PRO A 1 100 ? 18.749 -10.780 -14.921 1.00 91.44 100 PRO A CA 1
ATOM 791 C C . PRO A 1 100 ? 18.362 -10.439 -16.371 1.00 91.44 100 PRO A C 1
ATOM 793 O O . PRO A 1 100 ? 19.013 -10.906 -17.304 1.00 91.44 100 PRO A O 1
ATOM 796 N N . LEU A 1 101 ? 17.284 -9.677 -16.580 1.00 92.25 101 LEU A N 1
ATOM 797 C CA . LEU A 1 101 ? 16.794 -9.281 -17.900 1.00 92.25 101 LEU A CA 1
ATOM 798 C C . LEU A 1 101 ? 17.373 -7.953 -18.381 1.00 92.25 101 LEU A C 1
ATOM 800 O O . LEU A 1 101 ? 17.155 -7.615 -19.546 1.00 92.25 101 LEU A O 1
ATOM 804 N N . PHE A 1 102 ? 18.079 -7.212 -17.526 1.00 94.56 102 PHE A N 1
ATOM 805 C CA . PHE A 1 102 ? 18.624 -5.886 -17.806 1.00 94.56 102 PHE A CA 1
ATOM 806 C C . PHE A 1 102 ? 20.141 -5.868 -17.630 1.00 94.56 102 PHE A C 1
ATOM 808 O O . PHE A 1 102 ? 20.693 -6.641 -16.852 1.00 94.56 102 PHE A O 1
ATOM 815 N N . SER A 1 103 ? 20.828 -4.985 -18.357 1.00 95.06 103 SER A N 1
ATOM 816 C CA . SER A 1 103 ? 22.199 -4.642 -17.980 1.00 95.06 103 SER A CA 1
ATOM 817 C C . SER A 1 103 ? 22.193 -3.780 -16.715 1.00 95.06 103 SER A C 1
ATOM 819 O O . SER A 1 103 ? 21.201 -3.106 -16.417 1.00 95.06 103 SER A O 1
ATOM 821 N N . ASP A 1 104 ? 23.319 -3.743 -16.000 1.00 94.75 104 ASP A N 1
ATOM 822 C CA . ASP A 1 104 ? 23.471 -2.880 -14.821 1.00 94.75 104 ASP A CA 1
ATOM 823 C C . ASP A 1 104 ? 23.199 -1.406 -15.159 1.00 94.75 104 ASP A C 1
ATOM 825 O O . ASP A 1 104 ? 22.538 -0.702 -14.400 1.00 94.75 104 ASP A O 1
ATOM 829 N N . GLU A 1 105 ? 23.638 -0.953 -16.338 1.00 96.06 105 GLU A N 1
ATOM 830 C CA . GLU A 1 105 ? 23.410 0.413 -16.817 1.00 96.06 105 GLU A CA 1
ATOM 831 C C . GLU A 1 105 ? 21.923 0.699 -17.083 1.00 96.06 105 GLU A C 1
ATOM 833 O O . GLU A 1 105 ? 21.427 1.769 -16.734 1.00 96.06 105 GLU A O 1
ATOM 838 N N . GLU A 1 106 ? 21.193 -0.242 -17.687 1.00 95.75 106 GLU A N 1
ATOM 839 C CA . GLU A 1 106 ? 19.753 -0.094 -17.932 1.00 95.75 106 GLU A CA 1
ATOM 840 C C . GLU A 1 106 ? 18.968 -0.044 -16.622 1.00 95.75 106 GLU A C 1
ATOM 842 O O . GLU A 1 106 ? 18.096 0.810 -16.454 1.00 95.75 106 GLU A O 1
ATOM 847 N N . ALA A 1 107 ? 19.295 -0.941 -15.690 1.00 96.12 107 ALA A N 1
ATOM 848 C CA . ALA A 1 107 ? 18.654 -0.998 -14.387 1.00 96.12 107 ALA A CA 1
ATOM 849 C C . ALA A 1 107 ? 18.921 0.277 -13.575 1.00 96.12 107 ALA A C 1
ATOM 851 O O . ALA A 1 107 ? 17.998 0.833 -12.981 1.00 96.12 107 ALA A O 1
ATOM 852 N N . GLU A 1 108 ? 20.163 0.761 -13.574 1.00 96.69 108 GLU A N 1
ATOM 853 C CA . GLU A 1 108 ? 20.541 1.981 -12.864 1.00 96.69 108 GLU A CA 1
ATOM 854 C C . GLU A 1 108 ? 19.894 3.226 -13.476 1.00 96.69 108 GLU A C 1
ATOM 856 O O . GLU A 1 108 ? 19.312 4.037 -12.757 1.00 96.69 108 GLU A O 1
ATOM 861 N N . ARG A 1 109 ? 19.886 3.345 -14.809 1.00 96.94 109 ARG A N 1
ATOM 862 C CA . ARG A 1 109 ? 19.199 4.448 -15.491 1.00 96.94 109 ARG A CA 1
ATOM 863 C C . ARG A 1 109 ? 17.711 4.472 -15.152 1.00 96.94 109 ARG A C 1
ATOM 865 O O . ARG A 1 109 ? 17.175 5.533 -14.853 1.00 96.94 109 ARG A O 1
ATOM 872 N N . ALA A 1 110 ? 17.052 3.313 -15.145 1.00 97.06 110 ALA A N 1
ATOM 873 C CA . ALA A 1 110 ? 15.642 3.222 -14.783 1.00 97.06 110 ALA A CA 1
ATOM 874 C C . ALA A 1 110 ? 15.388 3.611 -13.315 1.00 97.06 110 ALA A C 1
ATOM 876 O O . ALA A 1 110 ? 14.412 4.305 -13.030 1.00 97.06 110 ALA A O 1
ATOM 877 N N . ARG A 1 111 ? 16.273 3.238 -12.379 1.00 97.38 111 ARG A N 1
ATOM 878 C CA . ARG A 1 111 ? 16.178 3.688 -10.978 1.00 97.38 111 ARG A CA 1
ATOM 879 C C . ARG A 1 111 ? 16.307 5.203 -10.855 1.00 97.38 111 ARG A C 1
ATOM 881 O O . ARG A 1 111 ? 15.497 5.818 -10.163 1.00 97.38 111 ARG A O 1
ATOM 888 N N . GLN A 1 112 ? 17.269 5.799 -11.557 1.00 97.44 112 GLN A N 1
ATOM 889 C CA . GLN A 1 112 ? 17.462 7.251 -11.590 1.00 97.44 112 GLN A CA 1
ATOM 890 C C . GLN A 1 112 ? 16.250 7.969 -12.191 1.00 97.44 112 GLN A C 1
ATOM 892 O O . GLN A 1 112 ? 15.802 8.972 -11.641 1.00 97.44 112 GLN A O 1
ATOM 897 N N . SER A 1 113 ? 15.668 7.432 -13.268 1.00 97.25 113 SER A N 1
ATOM 898 C CA . SER A 1 113 ? 14.431 7.963 -13.846 1.00 97.25 113 SER A CA 1
ATOM 899 C C . SER A 1 113 ? 13.264 7.904 -12.861 1.00 97.25 113 SER A C 1
ATOM 901 O O . SER A 1 113 ? 12.548 8.891 -12.731 1.00 97.25 113 SER A O 1
ATOM 903 N N . ALA A 1 114 ? 13.094 6.802 -12.123 1.00 96.75 114 ALA A N 1
ATOM 904 C CA . ALA A 1 114 ? 12.049 6.695 -11.104 1.00 96.75 114 ALA A CA 1
ATOM 905 C C . ALA A 1 114 ? 12.204 7.758 -10.000 1.00 96.75 114 ALA A C 1
ATOM 907 O O . ALA A 1 114 ? 11.221 8.388 -9.615 1.00 96.75 114 ALA A O 1
ATOM 908 N N . THR A 1 115 ? 13.435 8.008 -9.542 1.00 95.75 115 THR A N 1
ATOM 909 C CA . THR A 1 115 ? 13.727 9.078 -8.576 1.00 95.75 115 THR A CA 1
ATOM 910 C C . THR A 1 115 ? 13.428 10.464 -9.160 1.00 95.75 115 THR A C 1
ATOM 912 O O . THR A 1 115 ? 12.758 11.272 -8.524 1.00 95.75 115 THR A O 1
ATOM 915 N N . ALA A 1 116 ? 13.841 10.734 -10.400 1.00 95.75 116 ALA A N 1
ATOM 916 C CA . ALA A 1 116 ? 13.586 12.020 -11.049 1.00 95.75 116 ALA A CA 1
ATOM 917 C C . ALA A 1 116 ? 12.082 12.300 -11.255 1.00 95.75 116 ALA A C 1
ATOM 919 O O . ALA A 1 116 ? 11.630 13.438 -11.101 1.00 95.75 116 ALA A O 1
ATOM 920 N N . ILE A 1 117 ? 11.283 11.270 -11.562 1.00 95.62 117 ILE A N 1
ATOM 921 C CA . ILE A 1 117 ? 9.822 11.393 -11.700 1.00 95.62 117 ILE A CA 1
ATOM 922 C C . ILE A 1 117 ? 9.202 11.927 -10.403 1.00 95.62 117 ILE A C 1
ATOM 924 O O . ILE A 1 117 ? 8.394 12.855 -10.432 1.00 95.62 117 ILE A O 1
ATOM 928 N N . ILE A 1 118 ? 9.602 11.393 -9.248 1.00 92.88 118 ILE A N 1
ATOM 929 C CA . ILE A 1 118 ? 9.001 11.789 -7.968 1.00 92.88 118 ILE A CA 1
ATOM 930 C C . ILE A 1 118 ? 9.511 13.145 -7.461 1.00 92.88 118 ILE A C 1
ATOM 932 O O . ILE A 1 118 ? 8.779 13.843 -6.761 1.00 92.88 118 ILE A O 1
ATOM 936 N N . GLU A 1 119 ? 10.726 13.551 -7.846 1.00 90.81 119 GLU A N 1
ATOM 937 C CA . GLU A 1 119 ? 11.273 14.885 -7.560 1.00 90.81 119 GLU A CA 1
ATOM 938 C C . GLU A 1 119 ? 10.568 15.980 -8.374 1.00 90.81 119 GLU A C 1
ATOM 940 O O . GLU A 1 119 ? 10.315 17.074 -7.866 1.00 90.81 119 GLU A O 1
ATOM 945 N N . THR A 1 120 ? 10.206 15.686 -9.626 1.00 88.38 120 THR A N 1
ATOM 946 C CA . THR A 1 120 ? 9.501 16.629 -10.513 1.00 88.38 120 THR A CA 1
ATOM 947 C C . THR A 1 120 ? 8.011 16.763 -10.187 1.00 88.38 120 THR A C 1
ATOM 949 O O . THR A 1 120 ? 7.437 17.835 -10.382 1.00 88.38 120 THR A O 1
ATOM 952 N N . HIS A 1 121 ? 7.395 15.723 -9.619 1.00 81.81 121 HIS A N 1
ATOM 953 C CA . HIS A 1 121 ? 5.962 15.663 -9.307 1.00 81.81 121 HIS A CA 1
ATOM 954 C C . HIS A 1 121 ? 5.634 15.851 -7.820 1.00 81.81 121 HIS A C 1
ATOM 956 O O . HIS A 1 121 ? 4.656 15.292 -7.321 1.00 81.81 121 HIS A O 1
ATOM 962 N N . ALA A 1 122 ? 6.399 16.681 -7.105 1.00 64.75 122 ALA A N 1
ATOM 963 C CA . ALA A 1 122 ? 6.278 16.863 -5.653 1.00 64.75 122 ALA A CA 1
ATOM 964 C C . ALA A 1 122 ? 4.861 17.235 -5.137 1.00 64.75 122 ALA A C 1
ATOM 966 O O . ALA A 1 122 ? 4.610 17.126 -3.939 1.00 64.75 122 ALA A O 1
ATOM 967 N N . GLY A 1 123 ? 3.928 17.655 -6.006 1.00 63.56 123 GLY A N 1
ATOM 968 C CA . GLY A 1 123 ? 2.547 18.008 -5.648 1.00 63.56 123 GLY A CA 1
ATOM 969 C C . GLY A 1 123 ? 1.432 17.092 -6.177 1.00 63.56 123 GLY A C 1
ATOM 970 O O . GLY A 1 123 ? 0.275 17.335 -5.841 1.00 63.56 123 GLY A O 1
ATOM 971 N N . GLY A 1 124 ? 1.724 16.071 -6.995 1.00 85.12 124 GLY A N 1
ATOM 972 C CA . GLY A 1 124 ? 0.695 15.302 -7.713 1.00 85.12 124 GLY A CA 1
ATOM 973 C C . GLY A 1 124 ? 0.983 13.806 -7.767 1.00 85.12 124 GLY A C 1
ATOM 974 O O . GLY A 1 124 ? 1.507 13.311 -8.760 1.00 85.12 124 GLY A O 1
ATOM 975 N N . LEU A 1 125 ? 0.601 13.062 -6.722 1.00 90.81 125 LEU A N 1
ATOM 976 C CA . LEU A 1 125 ? 0.906 11.628 -6.614 1.00 90.81 125 LEU A CA 1
ATOM 977 C C . LEU A 1 125 ? 0.332 10.788 -7.768 1.00 90.81 125 LEU A C 1
ATOM 979 O O . LEU A 1 125 ? 0.970 9.846 -8.224 1.00 90.81 125 LEU A O 1
ATOM 983 N N . VAL A 1 126 ? -0.856 11.143 -8.261 1.00 92.25 126 VAL A N 1
ATOM 984 C CA . VAL A 1 126 ? -1.484 10.467 -9.409 1.00 92.25 126 VAL A CA 1
ATOM 985 C C . VAL A 1 126 ? -0.681 10.699 -10.691 1.00 92.25 126 VAL A C 1
ATOM 987 O O . VAL A 1 126 ? -0.513 9.776 -11.481 1.00 92.25 126 VAL A O 1
ATOM 990 N N . ASP A 1 127 ? -0.154 11.907 -10.889 1.00 92.31 127 ASP A N 1
ATOM 991 C CA . ASP A 1 127 ? 0.651 12.229 -12.069 1.00 92.31 127 ASP A CA 1
ATOM 992 C C . ASP A 1 127 ? 2.015 11.519 -12.002 1.00 92.31 127 ASP A C 1
ATOM 994 O O . ASP A 1 127 ? 2.425 10.889 -12.976 1.00 92.31 127 ASP A O 1
ATOM 998 N N . ALA A 1 128 ? 2.642 11.477 -10.819 1.00 94.62 128 ALA A N 1
ATOM 999 C CA . ALA A 1 128 ? 3.839 10.668 -10.582 1.00 94.62 128 ALA A CA 1
ATOM 1000 C C . ALA A 1 128 ? 3.593 9.175 -10.872 1.00 94.62 128 ALA A C 1
ATOM 1002 O O . ALA A 1 128 ? 4.404 8.522 -11.525 1.00 94.62 128 ALA A O 1
ATOM 1003 N N . ALA A 1 129 ? 2.454 8.627 -10.432 1.00 95.50 129 ALA A N 1
ATOM 1004 C CA . ALA A 1 129 ? 2.081 7.239 -10.697 1.00 95.50 129 ALA A CA 1
ATOM 1005 C C . ALA A 1 129 ? 1.918 6.955 -12.201 1.00 95.50 129 ALA A C 1
ATOM 1007 O O . ALA A 1 129 ? 2.351 5.903 -12.672 1.00 95.50 129 ALA A O 1
ATOM 1008 N N . ILE A 1 130 ? 1.345 7.893 -12.968 1.00 94.62 130 ILE A N 1
ATOM 1009 C CA . ILE A 1 130 ? 1.218 7.782 -14.432 1.00 94.62 130 ILE A CA 1
ATOM 1010 C C . ILE A 1 130 ? 2.595 7.674 -15.089 1.00 94.62 130 ILE A C 1
ATOM 1012 O O . ILE A 1 130 ? 2.809 6.784 -15.916 1.00 94.62 130 ILE A O 1
ATOM 1016 N N . GLU A 1 131 ? 3.541 8.530 -14.709 1.00 95.81 131 GLU A N 1
ATOM 1017 C CA . GLU A 1 131 ? 4.891 8.492 -15.274 1.00 95.81 131 GLU A CA 1
ATOM 1018 C C . GLU A 1 131 ? 5.674 7.243 -14.852 1.00 95.81 131 GLU A C 1
ATOM 1020 O O . GLU A 1 131 ? 6.333 6.623 -15.690 1.00 95.81 131 GLU A O 1
ATOM 1025 N N . ILE A 1 132 ? 5.537 6.796 -13.598 1.00 97.19 132 ILE A N 1
ATOM 1026 C CA . ILE A 1 132 ? 6.126 5.531 -13.127 1.00 97.19 132 ILE A CA 1
ATOM 1027 C C . ILE A 1 132 ? 5.583 4.336 -13.922 1.00 97.19 132 ILE A C 1
ATOM 1029 O O . ILE A 1 132 ? 6.350 3.455 -14.315 1.00 97.19 132 ILE A O 1
ATOM 1033 N N . VAL A 1 133 ? 4.283 4.300 -14.226 1.00 96.56 133 VAL A N 1
ATOM 1034 C CA . VAL A 1 133 ? 3.701 3.253 -15.082 1.00 96.56 133 VAL A CA 1
ATOM 1035 C C . VAL A 1 133 ? 4.215 3.348 -16.520 1.00 96.56 133 VAL A C 1
ATOM 1037 O O . VAL A 1 133 ? 4.452 2.313 -17.150 1.00 96.56 133 VAL A O 1
ATOM 1040 N N . GLY A 1 134 ? 4.433 4.560 -17.035 1.00 96.56 134 GLY A N 1
ATOM 1041 C CA . GLY A 1 134 ? 5.104 4.787 -18.317 1.00 96.56 134 GLY A CA 1
ATOM 1042 C C . GLY A 1 134 ? 6.496 4.154 -18.350 1.00 96.56 134 GLY A C 1
ATOM 1043 O O . GLY A 1 134 ? 6.773 3.312 -19.207 1.00 96.56 134 GLY A O 1
ATOM 1044 N N . LEU A 1 135 ? 7.326 4.466 -17.353 1.00 97.31 135 LEU A N 1
ATOM 1045 C CA . LEU A 1 135 ? 8.665 3.898 -17.195 1.00 97.31 135 LEU A CA 1
ATOM 1046 C C . LEU A 1 135 ? 8.632 2.366 -17.060 1.00 97.31 135 LEU A C 1
ATOM 1048 O O . LEU A 1 135 ? 9.407 1.657 -17.705 1.00 97.31 135 LEU A O 1
ATOM 1052 N N . TYR A 1 136 ? 7.701 1.824 -16.270 1.00 97.44 136 TYR A N 1
ATOM 1053 C CA . TYR A 1 136 ? 7.525 0.377 -16.145 1.00 97.44 136 TYR A CA 1
ATOM 1054 C C . TYR A 1 136 ? 7.184 -0.280 -17.486 1.00 97.44 136 TYR A C 1
ATOM 1056 O O . TYR A 1 136 ? 7.743 -1.322 -17.828 1.00 97.44 136 TYR A O 1
ATOM 1064 N N . ARG A 1 137 ? 6.302 0.335 -18.284 1.00 97.00 137 ARG A N 1
ATOM 1065 C CA . ARG A 1 137 ? 5.924 -0.165 -19.613 1.00 97.00 137 ARG A CA 1
ATOM 1066 C C . ARG A 1 137 ? 7.114 -0.207 -20.571 1.00 97.00 137 ARG A C 1
ATOM 1068 O O . ARG A 1 137 ? 7.232 -1.163 -21.345 1.00 97.00 137 ARG A O 1
ATOM 1075 N N . GLU A 1 138 ? 7.990 0.791 -20.529 1.00 96.44 138 GLU A N 1
ATOM 1076 C CA . GLU A 1 138 ? 9.222 0.812 -21.324 1.00 96.44 138 GLU A CA 1
ATOM 1077 C C . GLU A 1 138 ? 10.147 -0.348 -20.939 1.00 96.44 138 GLU A C 1
ATOM 1079 O O . GLU A 1 138 ? 10.536 -1.148 -21.797 1.00 96.44 138 GLU A O 1
ATOM 1084 N N . MET A 1 139 ? 10.405 -0.515 -19.640 1.00 96.25 139 MET A N 1
ATOM 1085 C CA . MET A 1 139 ? 11.245 -1.598 -19.120 1.00 96.25 139 MET A CA 1
ATOM 1086 C C . MET A 1 139 ? 10.655 -2.979 -19.426 1.00 96.25 139 MET A C 1
ATOM 1088 O O . MET A 1 139 ? 11.357 -3.870 -19.912 1.00 96.25 139 MET A O 1
ATOM 1092 N N . ALA A 1 140 ? 9.347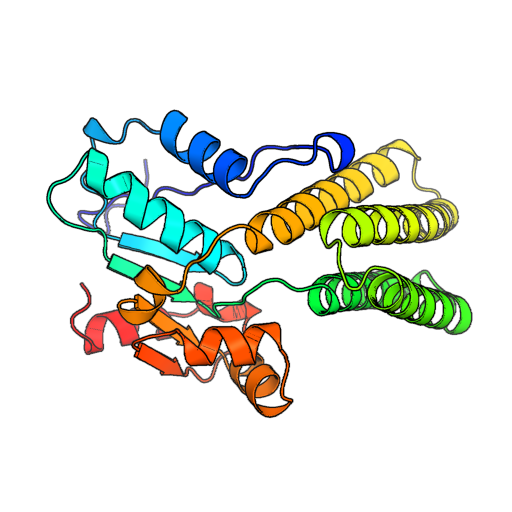 -3.154 -19.231 1.00 95.75 140 ALA A N 1
ATOM 1093 C CA . ALA A 1 140 ? 8.639 -4.383 -19.570 1.00 95.75 140 ALA A CA 1
ATOM 1094 C C . ALA A 1 140 ? 8.726 -4.687 -21.074 1.00 95.75 140 ALA A C 1
ATOM 1096 O O . ALA A 1 140 ? 8.913 -5.837 -21.464 1.00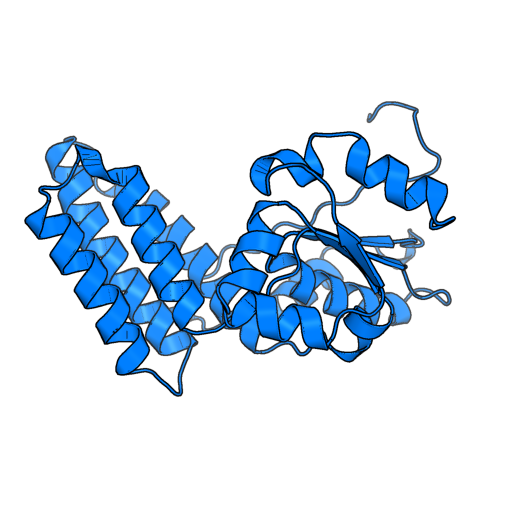 95.75 140 ALA A O 1
ATOM 1097 N N . THR A 1 141 ? 8.660 -3.671 -21.940 1.00 95.75 141 THR A N 1
ATOM 1098 C CA . THR A 1 141 ? 8.815 -3.856 -23.391 1.00 95.75 141 THR A CA 1
ATOM 1099 C C . THR A 1 141 ? 10.196 -4.399 -23.752 1.00 95.75 141 THR A C 1
ATOM 1101 O O . THR A 1 141 ? 10.299 -5.293 -24.594 1.00 95.75 141 THR A O 1
ATOM 1104 N N . ILE A 1 142 ? 11.256 -3.899 -23.112 1.00 94.19 142 ILE A N 1
ATOM 1105 C CA . ILE A 1 142 ? 12.625 -4.391 -23.321 1.00 94.19 142 ILE A CA 1
ATOM 1106 C C . ILE A 1 142 ? 12.742 -5.844 -22.841 1.00 94.19 142 ILE A C 1
ATOM 1108 O O . ILE A 1 142 ? 13.180 -6.713 -23.601 1.00 94.19 142 ILE A O 1
ATOM 1112 N N . ALA A 1 143 ? 12.299 -6.120 -21.613 1.00 94.75 143 ALA A N 1
ATOM 1113 C CA . ALA A 1 143 ? 12.365 -7.444 -21.002 1.00 94.75 143 ALA A CA 1
ATOM 1114 C C . ALA A 1 143 ? 11.615 -8.510 -21.819 1.00 94.75 143 ALA A C 1
ATOM 1116 O O . ALA A 1 143 ? 12.172 -9.559 -22.143 1.00 94.75 143 ALA A O 1
ATOM 1117 N N . PHE A 1 144 ? 10.370 -8.234 -22.214 1.00 95.50 144 PHE A N 1
ATOM 1118 C CA . PHE A 1 144 ? 9.545 -9.201 -22.944 1.00 95.50 144 PHE A CA 1
ATOM 1119 C C . PHE A 1 144 ? 10.082 -9.478 -24.350 1.00 95.50 144 PHE A C 1
ATOM 1121 O O . PHE A 1 144 ? 10.072 -10.632 -24.781 1.00 95.50 144 PHE A O 1
ATOM 1128 N N . LYS A 1 145 ? 10.637 -8.465 -25.034 1.00 94.50 145 LYS A N 1
ATOM 1129 C CA . LYS A 1 145 ? 11.322 -8.661 -26.322 1.00 94.50 145 LYS A CA 1
ATOM 1130 C C . LYS A 1 145 ? 12.534 -9.581 -26.191 1.00 94.50 145 LYS A C 1
ATOM 1132 O O . LYS A 1 145 ? 12.714 -10.452 -27.037 1.00 94.50 145 LYS A O 1
ATOM 1137 N N . ARG A 1 146 ? 13.341 -9.429 -25.134 1.00 94.56 146 ARG A N 1
ATOM 1138 C CA . ARG A 1 146 ? 14.506 -10.300 -24.875 1.00 94.56 146 ARG A CA 1
ATOM 1139 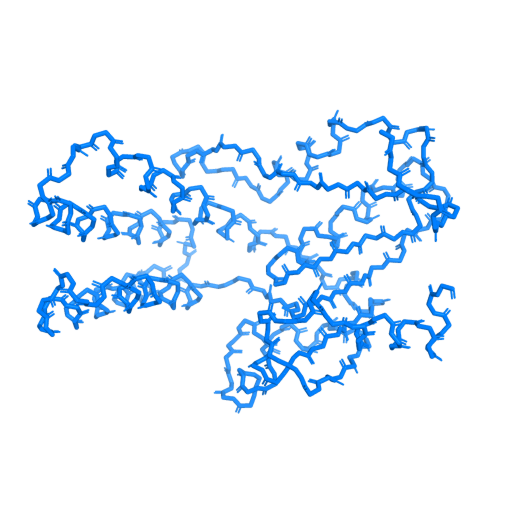C C . ARG A 1 146 ? 14.108 -11.747 -24.614 1.00 94.56 146 ARG A C 1
ATOM 1141 O O . ARG A 1 146 ? 14.792 -12.659 -25.063 1.00 94.56 146 ARG A O 1
ATOM 1148 N N . LEU A 1 147 ? 12.989 -11.946 -23.928 1.00 94.75 147 LEU A N 1
ATOM 1149 C CA . LEU A 1 147 ? 12.444 -13.269 -23.636 1.00 94.75 147 LEU A CA 1
ATOM 1150 C C . LEU A 1 147 ? 11.682 -13.898 -24.815 1.00 94.75 147 LEU A C 1
ATOM 1152 O O . LEU A 1 147 ? 11.274 -15.053 -24.720 1.00 94.75 147 LEU A O 1
ATOM 1156 N N . GLY A 1 148 ? 11.455 -13.159 -25.907 1.00 95.38 148 GLY A N 1
ATOM 1157 C CA . GLY A 1 148 ? 10.631 -13.622 -27.026 1.00 95.38 148 GLY A CA 1
ATOM 1158 C C . GLY A 1 148 ? 9.159 -13.836 -26.653 1.00 95.38 148 GLY A C 1
ATOM 1159 O O . GLY A 1 148 ? 8.476 -14.644 -27.281 1.00 95.38 148 GLY A O 1
ATOM 1160 N N . LEU A 1 149 ? 8.669 -13.149 -25.616 1.00 95.50 149 LEU A N 1
ATOM 1161 C CA . LEU A 1 149 ? 7.284 -13.248 -25.156 1.00 95.50 149 LEU A CA 1
ATOM 1162 C C . LEU A 1 149 ? 6.367 -12.319 -25.959 1.00 95.50 149 LEU A C 1
ATOM 1164 O O . LEU A 1 149 ? 6.771 -11.247 -26.404 1.00 95.50 149 LEU A O 1
ATOM 1168 N N . ALA A 1 150 ? 5.109 -12.731 -26.118 1.00 94.69 150 ALA A N 1
ATOM 1169 C CA . ALA A 1 150 ? 4.111 -11.967 -26.859 1.00 94.69 150 ALA A CA 1
ATOM 1170 C C . ALA A 1 150 ? 3.744 -10.646 -26.162 1.00 94.69 150 ALA A C 1
ATOM 1172 O O . ALA A 1 150 ? 3.640 -10.587 -24.933 1.00 94.69 150 ALA A O 1
ATOM 1173 N N . ASP A 1 151 ? 3.439 -9.619 -26.960 1.00 93.75 151 ASP A N 1
ATOM 1174 C CA . ASP A 1 151 ? 3.012 -8.298 -26.476 1.00 93.75 151 ASP A CA 1
ATOM 1175 C C . ASP A 1 151 ? 1.778 -8.366 -25.562 1.00 93.75 151 ASP A C 1
ATOM 1177 O O . ASP A 1 151 ? 1.696 -7.625 -24.586 1.00 93.75 151 ASP A O 1
ATOM 1181 N N . SER A 1 152 ? 0.858 -9.306 -25.801 1.00 94.81 152 SER A N 1
ATOM 1182 C CA . SER A 1 152 ? -0.326 -9.480 -24.952 1.00 94.81 152 SER A CA 1
ATOM 1183 C C . SER A 1 152 ? 0.028 -9.844 -23.507 1.00 94.81 152 SER A C 1
ATOM 1185 O O . SER A 1 152 ? -0.627 -9.383 -22.579 1.00 94.81 152 SER A O 1
ATOM 1187 N N . ARG A 1 153 ? 1.098 -10.623 -23.294 1.00 93.75 153 ARG A N 1
ATOM 1188 C CA . ARG A 1 153 ? 1.572 -10.979 -21.947 1.00 93.75 153 ARG A CA 1
ATOM 1189 C C . ARG A 1 153 ? 2.231 -9.800 -21.247 1.00 93.75 153 ARG A C 1
ATOM 1191 O O . ARG A 1 153 ? 2.061 -9.643 -20.042 1.00 93.75 153 ARG A O 1
ATOM 1198 N N . ARG A 1 154 ? 2.942 -8.952 -21.996 1.00 95.31 154 ARG A N 1
ATOM 1199 C CA . ARG A 1 154 ? 3.443 -7.678 -21.467 1.00 95.31 154 ARG A CA 1
ATOM 1200 C C . ARG A 1 154 ? 2.270 -6.818 -21.010 1.00 95.31 154 ARG A C 1
ATOM 1202 O O . ARG A 1 154 ? 2.308 -6.286 -19.908 1.00 95.31 154 ARG A O 1
ATOM 1209 N N . ASP A 1 155 ? 1.241 -6.687 -21.841 1.00 94.56 155 ASP A N 1
ATOM 1210 C CA . ASP A 1 155 ? 0.103 -5.815 -21.551 1.00 94.56 155 ASP A CA 1
ATOM 1211 C C . ASP A 1 155 ? -0.684 -6.270 -20.315 1.00 94.56 155 ASP A C 1
ATOM 1213 O O . ASP A 1 155 ? -1.075 -5.422 -19.516 1.00 94.56 155 ASP A O 1
ATOM 1217 N N . GLU A 1 156 ? -0.836 -7.582 -20.101 1.00 93.38 156 GLU A N 1
ATOM 1218 C CA . GLU A 1 156 ? -1.403 -8.152 -18.867 1.00 93.38 156 GLU A CA 1
ATOM 1219 C C . GLU A 1 156 ? -0.593 -7.752 -17.620 1.00 93.38 156 GLU A C 1
ATOM 1221 O O . GLU A 1 156 ? -1.157 -7.286 -16.629 1.00 93.38 156 GLU A O 1
ATOM 1226 N N . VAL A 1 157 ? 0.735 -7.890 -17.670 1.00 93.25 157 VAL A N 1
ATOM 1227 C CA . VAL A 1 157 ? 1.617 -7.568 -16.536 1.00 93.25 157 VAL A CA 1
ATOM 1228 C C . VAL A 1 157 ? 1.672 -6.061 -16.270 1.00 93.25 157 VAL A C 1
ATOM 1230 O O . VAL A 1 157 ? 1.629 -5.633 -15.117 1.00 93.25 157 VAL A O 1
ATOM 1233 N N . VAL A 1 158 ? 1.710 -5.240 -17.321 1.00 94.69 158 VAL A N 1
ATOM 1234 C CA . VAL A 1 158 ? 1.663 -3.778 -17.179 1.00 94.69 158 VAL A CA 1
ATOM 1235 C C . VAL A 1 158 ? 0.323 -3.325 -16.609 1.00 94.69 158 VAL A C 1
ATOM 1237 O O . VAL A 1 158 ? 0.313 -2.439 -15.761 1.00 94.69 158 VAL A O 1
ATOM 1240 N N . LEU A 1 159 ? -0.793 -3.944 -17.003 1.00 93.44 159 LEU A N 1
ATOM 1241 C CA . LEU A 1 159 ? -2.105 -3.629 -16.437 1.00 93.44 159 LEU A CA 1
ATOM 1242 C C . LEU A 1 159 ? -2.180 -3.953 -14.936 1.00 93.44 159 LEU A C 1
ATOM 1244 O O . LEU A 1 159 ? -2.796 -3.202 -14.178 1.00 93.44 159 LEU A O 1
ATOM 1248 N N . LEU A 1 160 ? -1.542 -5.041 -14.491 1.00 93.19 160 LEU A N 1
ATOM 1249 C CA . LEU A 1 160 ? -1.466 -5.378 -13.068 1.00 93.19 160 LEU A CA 1
ATOM 1250 C C . LEU A 1 160 ? -0.693 -4.311 -12.283 1.00 93.19 160 LEU A C 1
ATOM 1252 O O . LEU A 1 160 ? -1.168 -3.841 -11.249 1.00 93.19 160 LEU A O 1
ATOM 1256 N N . PHE A 1 161 ? 0.468 -3.895 -12.793 1.00 94.50 161 PHE A N 1
ATOM 1257 C CA . PHE A 1 161 ? 1.262 -2.837 -12.171 1.00 94.50 161 PHE A CA 1
ATOM 1258 C C . PHE A 1 161 ? 0.535 -1.485 -12.186 1.00 94.50 161 PHE A C 1
ATOM 1260 O O . PHE A 1 161 ? 0.534 -0.774 -11.186 1.00 94.50 161 PHE A O 1
ATOM 1267 N N . GLU A 1 162 ? -0.159 -1.155 -13.279 1.00 95.06 162 GLU A N 1
ATOM 1268 C CA . GLU A 1 162 ? -0.998 0.042 -13.376 1.00 95.06 162 GLU A CA 1
ATOM 1269 C C . GLU A 1 162 ? -2.121 0.032 -12.332 1.00 95.06 162 GLU A C 1
ATOM 1271 O O . GLU A 1 162 ? -2.330 1.027 -11.638 1.00 95.06 162 GLU A O 1
ATOM 1276 N N . SER A 1 163 ? -2.802 -1.105 -12.166 1.00 93.69 163 SER A N 1
ATOM 1277 C CA . SER A 1 163 ? -3.857 -1.269 -11.157 1.00 93.69 163 SER A CA 1
ATOM 1278 C C . SER A 1 163 ? -3.306 -1.070 -9.740 1.00 93.69 163 SER A C 1
ATOM 1280 O O . SER A 1 163 ? -3.937 -0.410 -8.914 1.00 93.69 163 SER A O 1
ATOM 1282 N N . TYR A 1 164 ? -2.106 -1.593 -9.466 1.00 94.12 164 TYR A N 1
ATOM 1283 C CA . TYR A 1 164 ? -1.422 -1.422 -8.186 1.00 94.12 164 TYR A CA 1
ATOM 1284 C C . TYR A 1 164 ? -1.020 0.038 -7.924 1.00 94.12 164 TYR A C 1
ATOM 1286 O O . TYR A 1 164 ? -1.320 0.571 -6.859 1.00 94.12 164 TYR A O 1
ATOM 1294 N N . MET A 1 165 ? -0.431 0.724 -8.907 1.00 95.31 165 MET A N 1
ATOM 1295 C CA . MET A 1 165 ? -0.066 2.144 -8.793 1.00 95.31 165 MET A CA 1
ATOM 1296 C C . MET A 1 165 ? -1.293 3.046 -8.632 1.00 95.31 165 MET A C 1
ATOM 1298 O O . MET A 1 165 ? -1.266 4.010 -7.866 1.00 95.31 165 MET A O 1
ATOM 1302 N N . THR A 1 166 ? -2.399 2.694 -9.293 1.00 94.94 166 THR A N 1
ATOM 1303 C CA . THR A 1 166 ? -3.691 3.365 -9.110 1.00 94.94 166 THR A CA 1
ATOM 1304 C C . THR A 1 166 ? -4.152 3.239 -7.663 1.00 94.94 166 THR A C 1
ATOM 1306 O O . THR A 1 166 ? -4.446 4.248 -7.024 1.00 94.94 166 THR A O 1
ATOM 1309 N N . TRP A 1 167 ? -4.129 2.019 -7.125 1.00 95.06 167 TRP A N 1
ATOM 1310 C CA . TRP A 1 167 ? -4.512 1.733 -5.747 1.00 95.06 167 TRP A CA 1
ATOM 1311 C C . TRP A 1 167 ? -3.628 2.467 -4.727 1.00 95.06 167 TRP A C 1
ATOM 1313 O O . TRP A 1 167 ? -4.156 3.120 -3.832 1.00 95.06 167 TRP A O 1
ATOM 1323 N N . LEU A 1 168 ? -2.302 2.470 -4.900 1.00 95.06 168 LEU A N 1
ATOM 1324 C CA . LEU A 1 168 ? -1.398 3.251 -4.045 1.00 95.06 168 LEU A CA 1
ATOM 1325 C C . LEU A 1 168 ? -1.738 4.747 -4.093 1.00 95.06 168 LEU A C 1
ATOM 1327 O O . LEU A 1 168 ? -1.965 5.376 -3.061 1.00 95.06 168 LEU A O 1
ATOM 1331 N N . SER A 1 169 ? -1.828 5.325 -5.293 1.00 94.88 169 SER A N 1
ATOM 1332 C CA . SER A 1 169 ? -2.079 6.764 -5.442 1.00 94.88 169 SER A CA 1
ATOM 1333 C C . SER A 1 169 ? -3.433 7.207 -4.870 1.00 94.88 169 SER A C 1
ATOM 1335 O O . SER A 1 169 ? -3.555 8.318 -4.350 1.00 94.88 169 SER A O 1
ATOM 1337 N N . ALA A 1 170 ? -4.439 6.331 -4.920 1.00 95.44 170 ALA A N 1
ATOM 1338 C CA . ALA A 1 170 ? -5.751 6.558 -4.332 1.00 95.44 170 ALA A CA 1
ATOM 1339 C C . ALA A 1 170 ? -5.714 6.508 -2.796 1.00 95.44 170 ALA A C 1
ATOM 1341 O O . ALA A 1 170 ? -6.430 7.274 -2.148 1.00 95.44 170 ALA A O 1
ATOM 1342 N N . ALA A 1 171 ? -4.869 5.657 -2.205 1.00 95.56 171 ALA A N 1
ATOM 1343 C CA . ALA A 1 171 ? -4.743 5.522 -0.754 1.00 95.56 171 ALA A CA 1
ATOM 1344 C C . ALA A 1 171 ? -4.266 6.821 -0.086 1.00 95.56 171 ALA A C 1
ATOM 1346 O O . ALA A 1 171 ? -4.719 7.153 1.005 1.00 95.56 171 ALA A O 1
ATOM 1347 N N . ALA A 1 172 ? -3.427 7.613 -0.761 1.00 93.69 172 ALA A N 1
ATOM 1348 C CA . ALA A 1 172 ? -2.955 8.902 -0.244 1.00 93.69 172 ALA A CA 1
ATOM 1349 C C . ALA A 1 172 ? -4.062 9.958 -0.050 1.00 93.69 172 ALA A C 1
ATOM 1351 O O . ALA A 1 172 ? -3.823 10.995 0.564 1.00 93.69 172 ALA A O 1
ATOM 1352 N N . GLN A 1 173 ? -5.262 9.718 -0.585 1.00 93.25 173 GLN A N 1
ATOM 1353 C CA . GLN A 1 173 ? -6.420 10.606 -0.442 1.00 93.25 173 GLN A CA 1
ATOM 1354 C C . GLN A 1 173 ? -7.265 10.281 0.798 1.00 93.25 173 GLN A C 1
ATOM 1356 O O . GLN A 1 173 ? -8.211 11.005 1.098 1.00 93.25 173 GLN A O 1
ATOM 1361 N N . VAL A 1 174 ? -6.954 9.189 1.497 1.00 95.00 174 VAL A N 1
ATOM 1362 C CA . VAL A 1 174 ? -7.678 8.724 2.681 1.00 95.00 174 VAL A CA 1
ATOM 1363 C C . VAL A 1 174 ? -6.882 9.108 3.924 1.00 95.00 174 VAL A C 1
ATOM 1365 O O . VAL A 1 174 ? -5.684 8.843 4.000 1.00 95.00 174 VAL A O 1
ATOM 1368 N N . ASP A 1 175 ? -7.548 9.704 4.916 1.00 95.50 175 ASP A N 1
ATOM 1369 C CA . ASP A 1 175 ? -6.959 9.979 6.231 1.00 95.50 175 ASP A CA 1
ATOM 1370 C C . ASP A 1 175 ? -7.349 8.879 7.238 1.00 95.50 175 ASP A C 1
ATOM 1372 O O . ASP A 1 175 ? -8.458 8.897 7.782 1.00 95.50 175 ASP A O 1
ATOM 1376 N N . PRO A 1 176 ? -6.449 7.926 7.549 1.00 97.19 176 PRO A N 1
ATOM 1377 C CA . PRO A 1 176 ? -6.753 6.861 8.493 1.00 97.19 176 PRO A CA 1
ATOM 1378 C C . PRO A 1 176 ? -6.510 7.260 9.959 1.00 97.19 176 PRO A C 1
ATOM 1380 O O . PRO A 1 176 ? -6.788 6.468 10.865 1.00 97.19 176 PRO A O 1
ATOM 1383 N N . SER A 1 177 ? -5.983 8.462 10.230 1.00 97.00 177 SER A N 1
ATOM 1384 C CA . SER A 1 177 ? -5.391 8.834 11.525 1.00 97.00 177 SER A CA 1
ATOM 1385 C C . SER A 1 177 ? -6.351 8.707 12.707 1.00 97.00 177 SER A C 1
ATOM 1387 O O . SER A 1 177 ? -5.953 8.377 13.824 1.00 97.00 177 SER A O 1
ATOM 1389 N N . THR A 1 178 ? -7.640 8.965 12.493 1.00 96.12 178 THR A N 1
ATOM 1390 C CA . THR A 1 178 ? -8.652 8.860 13.550 1.00 96.12 178 THR A CA 1
ATOM 1391 C C . THR A 1 178 ? -8.890 7.412 13.971 1.00 96.12 178 THR A C 1
ATOM 1393 O O . THR A 1 178 ? -9.049 7.155 15.162 1.00 96.12 178 THR A O 1
ATOM 1396 N N . VAL A 1 179 ? -8.866 6.466 13.030 1.00 97.25 179 VAL A N 1
ATOM 1397 C CA . VAL A 1 179 ? -9.052 5.035 13.320 1.00 97.25 179 VAL A CA 1
ATOM 1398 C C . VAL A 1 179 ? -7.761 4.417 13.827 1.00 97.25 179 VAL A C 1
ATOM 1400 O O . VAL A 1 179 ? -7.773 3.716 14.837 1.00 97.25 179 VAL A O 1
ATOM 1403 N N . TRP A 1 180 ? -6.630 4.719 13.185 1.00 98.06 180 TRP A N 1
ATOM 1404 C CA . TRP A 1 180 ? -5.332 4.155 13.563 1.00 98.06 180 TRP A CA 1
ATOM 1405 C C . TRP A 1 180 ? -4.957 4.486 15.010 1.00 98.06 180 TRP A C 1
ATOM 1407 O O . TRP A 1 180 ? -4.431 3.618 15.704 1.00 98.06 180 TRP A O 1
ATOM 1417 N N . ARG A 1 181 ? -5.350 5.662 15.525 1.00 97.56 181 ARG A N 1
ATOM 1418 C CA . ARG A 1 181 ? -5.150 6.059 16.934 1.00 97.56 181 ARG A CA 1
ATOM 1419 C C . ARG A 1 181 ? -5.805 5.134 17.961 1.00 97.56 181 ARG A C 1
ATOM 1421 O O . ARG A 1 181 ? -5.399 5.147 19.118 1.00 97.56 181 ARG A O 1
ATOM 1428 N N . ARG A 1 182 ? -6.815 4.359 17.562 1.00 95.38 182 ARG A N 1
ATOM 1429 C CA . ARG A 1 182 ? -7.492 3.355 18.402 1.00 95.38 182 ARG A CA 1
ATOM 1430 C C . ARG A 1 182 ? -7.296 1.919 17.903 1.00 95.38 182 ARG A C 1
ATOM 1432 O O . ARG A 1 182 ? -7.918 1.011 18.436 1.00 95.38 182 ARG A O 1
ATOM 1439 N N . SER A 1 183 ? -6.471 1.722 16.875 1.00 96.88 183 SER A N 1
ATOM 1440 C CA . SER A 1 183 ? -6.219 0.414 16.265 1.00 96.88 183 SER A CA 1
ATOM 1441 C C . SER A 1 183 ? -5.058 -0.311 16.942 1.00 96.88 183 SER A C 1
ATOM 1443 O O . SER A 1 183 ? -4.181 0.315 17.548 1.00 96.88 183 SER A O 1
ATOM 1445 N N . THR A 1 184 ? -5.032 -1.629 16.761 1.00 96.06 184 THR A N 1
ATOM 1446 C CA . THR A 1 184 ? -3.913 -2.497 17.135 1.00 96.06 184 THR A CA 1
ATOM 1447 C C . THR A 1 184 ? -3.074 -2.770 15.894 1.00 96.06 184 THR A C 1
ATOM 1449 O O . THR A 1 184 ? -3.584 -3.304 14.914 1.00 96.06 184 THR A O 1
ATOM 1452 N N . ALA A 1 185 ? -1.797 -2.393 15.916 1.00 97.31 185 ALA A N 1
ATOM 1453 C CA . ALA A 1 185 ? -0.849 -2.665 14.844 1.00 97.31 185 ALA A CA 1
ATOM 1454 C C . ALA A 1 185 ? 0.170 -3.720 15.268 1.00 97.31 185 ALA A C 1
ATOM 1456 O O . ALA A 1 185 ? 0.795 -3.593 16.319 1.00 97.31 185 ALA A O 1
ATOM 1457 N N . ILE A 1 186 ? 0.371 -4.719 14.420 1.00 96.94 186 ILE A N 1
ATOM 1458 C CA . ILE A 1 186 ? 1.411 -5.734 14.539 1.00 96.94 186 ILE A CA 1
ATOM 1459 C C . ILE A 1 186 ? 2.473 -5.400 13.489 1.00 96.94 186 ILE A C 1
ATOM 1461 O O . ILE A 1 186 ? 2.148 -5.266 12.307 1.00 96.94 186 ILE A O 1
ATOM 1465 N N . THR A 1 187 ? 3.720 -5.207 13.924 1.00 97.31 187 THR A N 1
ATOM 1466 C CA . THR A 1 187 ? 4.806 -4.707 13.063 1.00 97.31 187 THR A CA 1
ATOM 1467 C C . THR A 1 187 ? 5.979 -5.678 12.984 1.00 97.31 187 THR A C 1
ATOM 1469 O O . THR A 1 187 ? 6.482 -6.111 14.019 1.00 97.31 187 THR A O 1
ATOM 1472 N N . SER A 1 188 ? 6.432 -5.977 11.772 1.00 97.25 188 SER A N 1
ATOM 1473 C CA . SER A 1 188 ? 7.546 -6.869 11.446 1.00 97.25 188 SER A CA 1
ATOM 1474 C C . SER A 1 188 ? 8.925 -6.258 11.715 1.00 97.25 188 SER A C 1
ATOM 1476 O O . SER A 1 188 ? 9.076 -5.053 11.963 1.00 97.25 188 SER A O 1
ATOM 1478 N N . THR A 1 189 ? 9.953 -7.100 11.600 1.00 97.25 189 THR A N 1
ATOM 1479 C CA . THR A 1 189 ? 11.374 -6.715 11.579 1.00 97.25 189 THR A CA 1
ATOM 1480 C C . THR A 1 189 ? 11.672 -5.719 10.455 1.00 97.25 189 THR A C 1
ATOM 1482 O O . THR A 1 189 ? 12.339 -4.705 10.681 1.00 97.25 189 THR A O 1
ATOM 1485 N N . ASP A 1 190 ? 11.126 -5.957 9.260 1.00 96.06 190 ASP A N 1
ATOM 1486 C CA . ASP A 1 190 ? 11.282 -5.096 8.085 1.00 96.06 190 ASP A CA 1
ATOM 1487 C C . ASP A 1 190 ? 10.680 -3.709 8.314 1.00 96.06 190 ASP A C 1
ATOM 1489 O O . ASP A 1 190 ? 11.318 -2.692 8.021 1.00 96.06 190 ASP A O 1
ATOM 1493 N N . TRP A 1 191 ? 9.474 -3.656 8.887 1.00 96.44 191 TRP A N 1
ATOM 1494 C CA . TRP A 1 191 ? 8.800 -2.402 9.210 1.00 96.44 191 TRP A CA 1
ATOM 1495 C C . TRP A 1 191 ? 9.593 -1.605 10.254 1.00 96.44 191 TRP A C 1
ATOM 1497 O O . TRP A 1 191 ? 9.834 -0.410 10.074 1.00 96.44 191 TRP A O 1
ATOM 1507 N N . ALA A 1 192 ? 10.098 -2.264 11.303 1.00 96.12 192 ALA A N 1
ATOM 1508 C CA . ALA A 1 192 ? 10.956 -1.630 12.307 1.00 96.12 192 ALA A CA 1
ATOM 1509 C C . ALA A 1 192 ? 12.281 -1.111 11.711 1.00 96.12 192 ALA A C 1
ATOM 1511 O O . ALA A 1 192 ? 12.781 -0.047 12.099 1.00 96.12 192 ALA A O 1
ATOM 1512 N N . ALA A 1 193 ? 12.846 -1.826 10.735 1.00 96.44 193 ALA A N 1
ATOM 1513 C CA . ALA A 1 193 ? 14.029 -1.383 10.009 1.00 96.44 193 ALA A CA 1
ATOM 1514 C C . ALA A 1 193 ? 13.730 -0.161 9.120 1.00 96.44 193 ALA A C 1
ATOM 1516 O O . ALA A 1 193 ? 14.542 0.764 9.073 1.00 96.44 193 ALA A O 1
ATOM 1517 N N . MET A 1 194 ? 12.573 -0.117 8.449 1.00 94.81 194 MET A N 1
ATOM 1518 C CA . MET A 1 194 ? 12.116 1.060 7.695 1.00 94.81 194 MET A CA 1
ATOM 1519 C C . MET A 1 194 ? 11.917 2.274 8.608 1.00 94.81 194 MET A C 1
ATOM 1521 O O . MET A 1 194 ? 12.413 3.358 8.296 1.00 94.81 194 MET A O 1
ATOM 1525 N N . GLU A 1 195 ? 11.277 2.082 9.765 1.00 94.94 195 GLU A N 1
ATOM 1526 C CA . GLU A 1 195 ? 11.101 3.130 10.778 1.00 94.94 195 GLU A CA 1
ATOM 1527 C C . GLU A 1 195 ? 12.458 3.694 11.221 1.00 94.94 195 GLU A C 1
ATOM 1529 O O . GLU A 1 195 ? 12.668 4.907 11.208 1.00 94.94 195 GLU A O 1
ATOM 1534 N N . SER A 1 196 ? 13.412 2.812 11.535 1.00 95.62 196 SER A N 1
ATOM 1535 C CA . SER A 1 196 ? 14.753 3.189 11.999 1.00 95.62 196 SER A CA 1
ATOM 1536 C C . SER A 1 196 ? 15.581 3.923 10.940 1.00 95.62 196 SER A C 1
ATOM 1538 O O . SER A 1 196 ? 16.399 4.777 11.279 1.00 95.62 196 SER A O 1
ATOM 1540 N N . ARG A 1 197 ? 15.371 3.620 9.651 1.00 95.31 197 ARG A N 1
ATOM 1541 C CA . ARG A 1 197 ? 15.995 4.338 8.525 1.00 95.31 197 ARG A CA 1
ATOM 1542 C C . ARG A 1 197 ? 15.346 5.695 8.237 1.00 95.31 197 ARG A C 1
ATOM 1544 O O . ARG A 1 197 ? 15.895 6.456 7.445 1.00 95.31 197 ARG A O 1
ATOM 1551 N N . GLY A 1 198 ? 14.213 6.005 8.868 1.00 93.25 198 GLY A N 1
ATOM 1552 C CA . GLY A 1 198 ? 13.484 7.253 8.653 1.00 93.25 198 GLY A CA 1
ATOM 1553 C C . GLY A 1 198 ? 12.629 7.262 7.387 1.00 93.25 198 GLY A C 1
ATOM 1554 O O . GLY A 1 198 ? 12.373 8.334 6.845 1.00 93.25 198 GLY A O 1
ATOM 1555 N N . ASP A 1 199 ? 12.192 6.092 6.917 1.00 93.06 199 ASP A N 1
ATOM 1556 C CA . ASP A 1 199 ? 11.299 5.980 5.763 1.00 93.06 199 ASP A CA 1
ATOM 1557 C C . ASP A 1 199 ? 9.971 6.700 6.051 1.00 93.06 199 ASP A C 1
ATOM 1559 O O . ASP A 1 199 ? 9.291 6.408 7.040 1.00 93.06 199 ASP A O 1
ATOM 1563 N N . THR A 1 200 ? 9.615 7.689 5.230 1.00 91.50 200 THR A N 1
ATOM 1564 C CA . THR A 1 200 ? 8.551 8.659 5.529 1.00 91.50 200 THR A CA 1
ATOM 1565 C C . THR A 1 200 ? 7.187 8.004 5.677 1.00 91.50 200 THR A C 1
ATOM 1567 O O . THR A 1 200 ? 6.416 8.384 6.562 1.00 91.50 200 THR A O 1
ATOM 1570 N N . THR A 1 201 ? 6.903 6.992 4.862 1.00 92.75 201 THR A N 1
ATOM 1571 C CA . THR A 1 201 ? 5.629 6.265 4.874 1.00 92.75 201 THR A CA 1
ATOM 1572 C C . THR A 1 201 ? 5.369 5.533 6.190 1.00 92.75 201 THR A C 1
ATOM 1574 O O . THR A 1 201 ? 4.264 5.600 6.737 1.00 92.75 201 THR A O 1
ATOM 1577 N N . VAL A 1 202 ? 6.402 4.885 6.726 1.00 94.75 202 VAL A N 1
ATOM 1578 C CA . VAL A 1 202 ? 6.375 4.138 7.988 1.00 94.75 202 VAL A CA 1
ATOM 1579 C C . VAL A 1 202 ? 6.495 5.081 9.183 1.00 94.75 202 VAL A C 1
ATOM 1581 O O . VAL A 1 202 ? 5.730 4.977 10.141 1.00 94.75 202 VAL A O 1
ATOM 1584 N N . LEU A 1 203 ? 7.394 6.064 9.114 1.00 94.38 203 LEU A N 1
ATOM 1585 C CA . LEU A 1 203 ? 7.591 7.045 10.178 1.00 94.38 203 LEU A CA 1
ATOM 1586 C C . LEU A 1 203 ? 6.318 7.862 10.432 1.00 94.38 203 LEU A C 1
ATOM 1588 O O . LEU A 1 203 ? 5.973 8.136 11.581 1.00 94.38 203 LEU A O 1
ATOM 1592 N N . ASN A 1 204 ? 5.605 8.259 9.377 1.00 94.25 204 ASN A N 1
ATOM 1593 C CA . ASN A 1 204 ? 4.339 8.975 9.518 1.00 94.25 204 ASN A CA 1
ATOM 1594 C C . ASN A 1 204 ? 3.203 8.059 9.987 1.00 94.25 204 ASN A C 1
ATOM 1596 O O . ASN A 1 204 ? 2.389 8.502 10.796 1.00 94.25 204 ASN A O 1
ATOM 1600 N N . ALA A 1 205 ? 3.181 6.791 9.562 1.00 95.44 205 ALA A N 1
ATOM 1601 C CA . ALA A 1 205 ? 2.247 5.802 10.092 1.00 95.44 205 ALA A CA 1
ATOM 1602 C C . ALA A 1 205 ? 2.428 5.613 11.609 1.00 95.44 205 ALA A C 1
ATOM 1604 O O . ALA A 1 205 ? 1.464 5.715 12.366 1.00 95.44 205 ALA A O 1
ATOM 1605 N N . SER A 1 206 ? 3.672 5.449 12.068 1.00 95.62 206 SER A N 1
ATOM 1606 C CA . SER A 1 206 ? 4.017 5.267 13.485 1.00 95.62 206 SER A CA 1
ATOM 1607 C C . SER A 1 206 ? 3.498 6.393 14.388 1.00 95.62 206 SER A C 1
ATOM 1609 O O . SER A 1 206 ? 3.058 6.142 15.506 1.00 95.62 206 SER A O 1
ATOM 1611 N N . LYS A 1 207 ? 3.465 7.639 13.889 1.00 95.69 207 LYS A N 1
ATOM 1612 C CA . LYS A 1 207 ? 2.983 8.814 14.644 1.00 95.69 207 LYS A CA 1
ATOM 1613 C C . LYS A 1 207 ? 1.486 8.789 14.953 1.00 95.69 207 LYS A C 1
ATOM 1615 O O . LYS A 1 207 ? 1.052 9.527 15.835 1.00 95.69 207 LYS A O 1
ATOM 1620 N N . VAL A 1 208 ? 0.693 8.027 14.201 1.00 96.62 208 VAL A N 1
ATOM 1621 C CA . VAL A 1 208 ? -0.774 8.036 14.317 1.00 96.62 208 VAL A CA 1
ATOM 1622 C C . VAL A 1 208 ? -1.356 6.695 14.767 1.00 96.62 208 VAL A C 1
ATOM 1624 O O . VAL A 1 208 ? -2.556 6.617 15.009 1.00 96.62 208 VAL A O 1
ATOM 1627 N N . ILE A 1 209 ? -0.536 5.652 14.903 1.00 96.62 209 ILE A N 1
ATOM 1628 C CA . ILE A 1 209 ? -0.952 4.344 15.422 1.00 96.62 209 ILE A CA 1
ATOM 1629 C C . ILE A 1 209 ? -1.097 4.410 16.946 1.00 96.62 209 ILE A C 1
ATOM 1631 O O . ILE A 1 209 ? -0.217 4.910 17.642 1.00 96.62 209 ILE A O 1
ATOM 1635 N N . GLY A 1 210 ? -2.211 3.890 17.463 1.00 92.44 210 GLY A N 1
ATOM 1636 C CA . GLY A 1 210 ? -2.512 3.877 18.894 1.00 92.44 210 GLY A CA 1
ATOM 1637 C C . GLY A 1 210 ? -1.700 2.853 19.679 1.00 92.44 210 GLY A C 1
ATOM 1638 O O . GLY A 1 210 ? -1.059 3.193 20.671 1.00 92.44 210 GLY A O 1
ATOM 1639 N N . ARG A 1 211 ? -1.739 1.589 19.245 1.00 95.25 211 ARG A N 1
ATOM 1640 C CA . ARG A 1 211 ? -1.033 0.473 19.887 1.00 95.25 211 ARG A CA 1
ATOM 1641 C C . ARG A 1 211 ? -0.184 -0.258 18.859 1.00 95.25 211 ARG A C 1
ATOM 1643 O O . ARG A 1 211 ? -0.693 -0.625 17.805 1.00 95.25 211 ARG A O 1
ATOM 1650 N N . LYS A 1 212 ? 1.097 -0.463 19.170 1.00 95.44 212 LYS A N 1
ATOM 1651 C CA . LYS A 1 212 ? 2.074 -1.126 18.298 1.00 95.44 212 LYS A CA 1
ATOM 1652 C C . LYS A 1 212 ? 2.694 -2.318 19.023 1.00 95.44 212 LYS A C 1
ATOM 1654 O O . LYS A 1 212 ? 3.238 -2.145 20.112 1.00 95.44 212 LYS A O 1
ATOM 1659 N N . PHE A 1 213 ? 2.649 -3.484 18.391 1.00 95.69 213 PHE A N 1
ATOM 1660 C CA . PHE A 1 213 ? 3.198 -4.741 18.885 1.00 95.69 213 PHE A CA 1
ATOM 1661 C C . PHE A 1 213 ? 4.227 -5.277 17.886 1.00 95.69 213 PHE A C 1
ATOM 1663 O O . PHE A 1 213 ? 3.850 -5.783 16.826 1.00 95.69 213 PHE A O 1
ATOM 1670 N N . PRO A 1 214 ? 5.530 -5.132 18.172 1.00 95.44 214 PRO A N 1
ATOM 1671 C CA . PRO A 1 214 ? 6.564 -5.663 17.301 1.00 95.44 214 PRO A CA 1
ATOM 1672 C C . PRO A 1 214 ? 6.658 -7.188 17.409 1.00 95.44 214 PRO A C 1
ATOM 1674 O O . PRO A 1 214 ? 6.50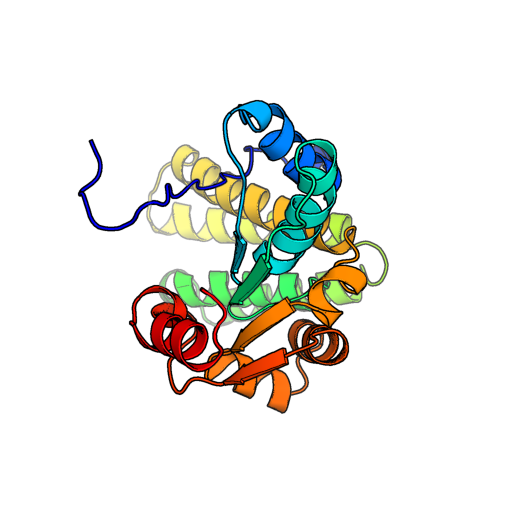9 -7.753 18.492 1.00 95.44 214 PRO A O 1
ATOM 1677 N N . VAL A 1 215 ? 6.963 -7.837 16.289 1.00 95.25 215 VAL A N 1
ATOM 1678 C CA . VAL A 1 215 ? 7.227 -9.277 16.188 1.00 95.25 215 VAL A CA 1
ATOM 1679 C C . VAL A 1 215 ? 8.535 -9.530 15.452 1.00 95.25 215 VAL A C 1
ATOM 1681 O O . VAL A 1 215 ? 8.871 -8.823 14.504 1.00 95.25 215 VAL A O 1
ATOM 1684 N N . ASP A 1 216 ? 9.260 -10.561 15.880 1.00 95.44 216 ASP A N 1
ATOM 1685 C CA . ASP A 1 216 ? 10.529 -10.973 15.271 1.00 95.44 216 ASP A CA 1
ATOM 1686 C C . ASP A 1 216 ? 10.292 -11.908 14.074 1.00 95.44 216 ASP A C 1
ATOM 1688 O O . ASP A 1 216 ? 10.636 -13.088 14.092 1.00 95.44 216 ASP A O 1
ATOM 1692 N N . ILE A 1 217 ? 9.588 -11.388 13.068 1.00 94.81 217 ILE A N 1
ATOM 1693 C CA . ILE A 1 217 ? 9.301 -12.051 11.791 1.00 94.81 217 ILE A CA 1
ATOM 1694 C C . ILE A 1 217 ? 9.324 -11.022 10.665 1.00 94.81 217 ILE A C 1
ATOM 1696 O O . ILE A 1 217 ? 9.001 -9.853 10.888 1.00 94.81 217 ILE A O 1
ATOM 1700 N N . ASP A 1 218 ? 9.645 -11.479 9.459 1.00 95.19 218 ASP A N 1
ATOM 1701 C CA . ASP A 1 218 ? 9.708 -10.638 8.265 1.00 95.19 218 ASP A CA 1
ATOM 1702 C C . ASP A 1 218 ? 8.308 -10.258 7.758 1.00 95.19 218 ASP A C 1
ATOM 1704 O O . ASP A 1 218 ? 7.320 -10.975 7.967 1.00 95.19 218 ASP A O 1
ATOM 1708 N N . HIS A 1 219 ? 8.221 -9.146 7.022 1.00 93.88 219 HIS A N 1
ATOM 1709 C CA . HIS A 1 219 ? 6.974 -8.612 6.462 1.00 93.88 219 HIS A CA 1
ATOM 1710 C C . HIS A 1 219 ? 6.193 -9.670 5.675 1.00 93.88 219 HIS A C 1
ATOM 1712 O O . HIS A 1 219 ? 4.968 -9.781 5.786 1.00 93.88 219 HIS A O 1
ATOM 1718 N N . ALA A 1 220 ? 6.910 -10.474 4.885 1.00 92.19 220 ALA A N 1
ATOM 1719 C CA . ALA A 1 220 ? 6.325 -11.497 4.026 1.00 92.19 220 ALA A CA 1
ATOM 1720 C C . ALA A 1 220 ? 5.653 -12.637 4.813 1.00 92.19 220 ALA A C 1
ATOM 1722 O O . ALA A 1 220 ? 4.732 -13.266 4.287 1.00 92.19 220 ALA A O 1
ATOM 1723 N N . ASP A 1 221 ? 6.084 -12.889 6.050 1.00 92.62 221 ASP A N 1
ATOM 1724 C CA . ASP A 1 221 ? 5.635 -14.016 6.875 1.00 92.62 221 ASP A CA 1
ATOM 1725 C C . ASP A 1 221 ? 4.709 -13.601 8.024 1.00 92.62 221 ASP A C 1
ATOM 1727 O O . ASP A 1 221 ? 4.156 -14.453 8.724 1.00 92.62 221 ASP A O 1
ATOM 1731 N N . LEU A 1 222 ? 4.440 -12.299 8.152 1.00 90.00 222 LEU A N 1
ATOM 1732 C CA . LEU A 1 222 ? 3.556 -11.710 9.158 1.00 90.00 222 LEU A CA 1
ATOM 1733 C C . LEU A 1 222 ? 2.163 -12.360 9.210 1.00 90.00 222 LEU A C 1
ATOM 1735 O O . LEU A 1 222 ? 1.614 -12.568 10.287 1.00 90.00 222 LEU A O 1
ATOM 1739 N N . MET A 1 223 ? 1.621 -12.738 8.049 1.00 87.00 223 MET A N 1
ATOM 1740 C CA . MET A 1 223 ? 0.311 -13.396 7.913 1.00 87.00 223 MET A CA 1
ATOM 1741 C C . MET A 1 223 ? 0.396 -14.930 7.814 1.00 87.00 223 MET A C 1
ATOM 1743 O O . MET A 1 223 ? -0.619 -15.588 7.593 1.00 87.00 223 MET A O 1
ATOM 1747 N N . ARG A 1 224 ? 1.601 -15.510 7.898 1.00 88.06 224 ARG A N 1
ATOM 1748 C CA . ARG A 1 224 ? 1.850 -16.958 7.751 1.00 88.06 224 ARG A CA 1
ATOM 1749 C C . ARG A 1 224 ? 2.212 -17.651 9.057 1.00 88.06 224 ARG A C 1
ATOM 1751 O O . ARG A 1 224 ? 2.327 -18.873 9.074 1.00 88.06 224 ARG A O 1
ATOM 1758 N N . THR A 1 225 ? 2.430 -16.882 10.116 1.00 85.69 225 THR A N 1
ATOM 1759 C CA . THR A 1 225 ? 2.841 -17.389 11.422 1.00 85.69 225 THR A CA 1
ATOM 1760 C C . THR A 1 225 ? 1.783 -17.086 12.470 1.00 85.69 225 THR A C 1
ATOM 1762 O O . THR A 1 225 ? 1.064 -16.089 12.388 1.00 85.69 225 THR A O 1
ATOM 1765 N N . ASP A 1 226 ? 1.726 -17.929 13.496 1.00 88.44 226 ASP A N 1
ATOM 1766 C CA . ASP A 1 226 ? 0.765 -17.774 14.589 1.00 88.44 226 ASP A CA 1
ATOM 1767 C C . ASP A 1 226 ? 1.133 -16.617 15.538 1.00 88.44 226 ASP A C 1
ATOM 1769 O O . ASP A 1 226 ? 0.331 -16.236 16.386 1.00 88.44 226 ASP A O 1
ATOM 1773 N N . SER A 1 227 ? 2.318 -16.009 15.389 1.00 86.06 227 SER A N 1
ATOM 1774 C CA . SER A 1 227 ? 2.809 -14.908 16.234 1.00 86.06 227 SER A CA 1
ATOM 1775 C C . SER A 1 227 ? 1.842 -13.723 16.277 1.00 86.06 227 SER A C 1
ATOM 1777 O O . SER A 1 227 ? 1.588 -13.157 17.339 1.00 86.06 227 SER A O 1
ATOM 1779 N N . ALA A 1 228 ? 1.264 -13.375 15.125 1.00 82.12 228 ALA A N 1
ATOM 1780 C CA . ALA A 1 228 ? 0.245 -12.338 15.019 1.00 82.12 228 ALA A CA 1
ATOM 1781 C C . ALA A 1 228 ? -1.022 -12.683 15.817 1.00 82.12 228 ALA A C 1
ATOM 1783 O O . ALA A 1 228 ? -1.595 -11.824 16.482 1.00 82.12 228 ALA A O 1
ATOM 1784 N N . VAL A 1 229 ? -1.448 -13.947 15.765 1.00 85.69 229 VAL A N 1
ATOM 1785 C CA . VAL A 1 229 ? -2.627 -14.435 16.489 1.00 85.69 229 VAL A CA 1
ATOM 1786 C C . VAL A 1 229 ? -2.367 -14.423 17.992 1.00 85.69 229 VAL A C 1
ATOM 1788 O O . VAL A 1 229 ? -3.221 -13.966 18.747 1.00 85.69 229 VAL A O 1
ATOM 1791 N N . GLN A 1 230 ? -1.182 -14.855 18.428 1.00 86.88 230 GLN A N 1
ATOM 1792 C CA . GLN A 1 230 ? -0.826 -14.894 19.845 1.00 86.88 230 GLN A CA 1
ATOM 1793 C C . GLN A 1 230 ? -0.890 -13.506 20.493 1.00 86.88 230 GLN A C 1
ATOM 1795 O O . GLN A 1 230 ? -1.454 -13.378 21.574 1.00 86.88 230 GLN A O 1
ATOM 1800 N N . ILE A 1 231 ? -0.416 -12.459 19.807 1.00 86.56 231 ILE A N 1
ATOM 1801 C CA . ILE A 1 231 ? -0.542 -11.073 20.291 1.00 86.56 231 ILE A CA 1
ATOM 1802 C C . ILE A 1 231 ? -2.005 -10.699 20.519 1.00 86.56 231 ILE A C 1
ATOM 1804 O O . ILE A 1 231 ? -2.345 -10.120 21.545 1.00 86.56 231 ILE A O 1
ATOM 1808 N N . LEU A 1 232 ? -2.885 -11.024 19.570 1.00 84.44 232 LEU A N 1
ATOM 1809 C CA . LEU A 1 232 ? -4.301 -10.678 19.685 1.00 84.44 232 LEU A CA 1
ATOM 1810 C C . LEU A 1 232 ? -4.981 -11.413 20.849 1.00 84.44 232 LEU A C 1
ATOM 1812 O O . LEU A 1 232 ? -5.847 -10.833 21.502 1.00 84.44 232 LEU A O 1
ATOM 1816 N N . LEU A 1 233 ? -4.570 -12.655 21.126 1.00 85.88 233 LEU A N 1
ATOM 1817 C CA . LEU A 1 233 ? -5.052 -13.432 22.271 1.00 85.88 233 LEU A CA 1
ATOM 1818 C C . LEU A 1 233 ? -4.543 -12.867 23.605 1.00 85.88 233 LEU A C 1
ATOM 1820 O O . LEU A 1 233 ? -5.328 -12.711 24.539 1.00 85.88 233 LEU A O 1
ATOM 1824 N N . ASP A 1 234 ? -3.256 -12.525 23.690 1.00 86.06 234 ASP A N 1
ATOM 1825 C CA . ASP A 1 234 ? -2.634 -12.005 24.916 1.00 86.06 234 ASP A CA 1
ATOM 1826 C C . ASP A 1 234 ? -3.208 -10.635 25.312 1.00 86.06 234 ASP A C 1
ATOM 1828 O O . ASP A 1 234 ? -3.372 -10.327 26.494 1.00 86.06 234 ASP A O 1
ATOM 1832 N N . GLU A 1 235 ? -3.573 -9.832 24.315 1.00 80.12 235 GLU A N 1
ATOM 1833 C CA . GLU A 1 235 ? -4.110 -8.484 24.489 1.00 80.12 235 GLU A CA 1
ATOM 1834 C C . GLU A 1 235 ? -5.635 -8.441 24.695 1.00 80.12 235 GLU A C 1
ATOM 1836 O O . GLU A 1 235 ? -6.208 -7.354 24.823 1.00 80.12 235 GLU A O 1
ATOM 1841 N N . GLY A 1 236 ? -6.306 -9.599 24.727 1.00 73.56 236 GLY A N 1
ATOM 1842 C CA . GLY A 1 236 ? -7.760 -9.690 24.891 1.00 73.56 236 GLY A CA 1
ATOM 1843 C C . GLY A 1 236 ? -8.534 -9.047 23.737 1.00 73.56 236 GLY A C 1
ATOM 1844 O O . GLY A 1 236 ? -9.628 -8.506 23.931 1.00 73.56 236 GLY A O 1
ATOM 1845 N N . GLU A 1 237 ? -7.952 -9.047 22.534 1.00 66.75 237 GLU A N 1
ATOM 1846 C CA . GLU A 1 237 ? -8.592 -8.465 21.361 1.00 66.75 237 GLU A CA 1
ATOM 1847 C C . GLU A 1 237 ? -9.683 -9.365 20.768 1.00 66.75 237 GLU A C 1
ATOM 1849 O O . GLU A 1 237 ? -10.511 -8.860 20.008 1.00 66.75 237 GLU A O 1
ATOM 1854 N N . PHE A 1 238 ? -9.765 -10.636 21.165 1.00 58.88 238 PHE A N 1
ATOM 1855 C CA . PHE A 1 238 ? -10.828 -11.570 20.783 1.00 58.88 238 PHE A CA 1
ATOM 1856 C C . PHE A 1 238 ? -11.089 -12.605 21.876 1.00 58.88 238 PHE A C 1
ATOM 1858 O O . PHE A 1 238 ? -10.128 -12.955 22.596 1.00 58.88 238 PHE A O 1
#

Sequence (238 aa):
MGPAWSDYGFLQTTPPSVRLSERPSGDFYTEHWIRGGEWEKYEVVAVLGYCVGSVYAAELAQRLTRWQSTEPKVILFDPQLTDSQLLAMEMHKMIGMAGPLFSDEEAERARQSATAIIETHAGGLVDAAIEIVGLYREMATIAFKRLGLADSRRDEVVLLFESYMTWLSAAAQVDPSTVWRRSTAITSTDWAAMESRGDTTVLNASKVIGRKFPVDIDHADLMRTDSAVQILLDEGEF

pLDDT: mean 91.37, std 9.54, range [34.47, 98.06]

Organism: NCBI:txid68214

Secondary structure (DSSP, 8-state):
---S--S-------PPP--GGG---HHHHHHHHHHHS-GGG----EEEEETTHHHHHHHHHHHHTTT-SSPPEEEEES-----HHHHHHHHHHHHHHTGGGS-HHHHHHHHHHHHHHHHHTTT-HHHHHHHHHHHHHHHHHHHHHHTT--HHHHHHHHHHHHHHHHHHHHHTT---HHHHTT-EEEE-HHHHHHHHHT-HHHHHHHTT-SEEEE-SS-GGGTTTSTHHHHHHHHTT--